Protein AF-A0A6V7LCA8-F1 (afdb_monomer)

Organism: NCBI:txid1563983

Foldseek 3Di:
DDPPPPCPDQLLVVCVVVQVVDDPVRNVVDDPSVVSNVVVVVVVCVVCVLPPADPAPLPDDDDPVNQADSVRFGFFPDWPSDNQKTKTKGFGLVLLLQLLVALEKEKEWDDPPHDDDFKIKIFIWGWDWDQDPVPRDIDIDTGGGMIMIIRDLALVSLLVVVVVSCVSSVHPRQRAEYEYAPSPSNQVSCCVNHVRYDYDYDVVNCVVPPDDD

InterPro domains:
  IPR018289 MULE transposase domain [PF10551] (138-206)

Nearest PDB structures (foldseek):
  1fx3-assembly1_D  TM=4.203E-01  e=8.267E-01  Haemophilus influenzae
  1ozb-assembly2_G  TM=3.238E-01  e=3.557E-01  Haemophilus influenzae
  8ffz-assembly1_H  TM=2.225E-01  e=9.326E-01  Saccharomyces cerevisiae S288C
  8ir3-assembly1_T  TM=2.199E-01  e=8.267E-01  Homo sapiens

Structure (mmCIF, N/CA/C/O backbone):
data_AF-A0A6V7LCA8-F1
#
_entry.id   AF-A0A6V7LCA8-F1
#
loop_
_atom_site.group_PDB
_atom_site.id
_atom_site.type_symbol
_atom_site.label_atom_id
_atom_site.label_alt_id
_atom_site.label_comp_id
_atom_site.label_asym_id
_atom_site.label_entity_id
_atom_site.label_seq_id
_atom_site.pdbx_PDB_ins_code
_atom_site.Cartn_x
_atom_site.Cartn_y
_atom_site.Cartn_z
_atom_site.occupancy
_atom_site.B_iso_or_equiv
_atom_site.auth_seq_id
_atom_site.auth_comp_id
_atom_site.auth_asym_id
_atom_site.auth_atom_id
_atom_site.pdbx_PDB_model_num
ATOM 1 N N . MET A 1 1 ? -32.024 6.392 -4.498 1.00 31.11 1 MET A N 1
ATOM 2 C CA . MET A 1 1 ? -32.481 6.459 -3.089 1.00 31.11 1 MET A CA 1
ATOM 3 C C . MET A 1 1 ? -31.258 6.335 -2.177 1.00 31.11 1 MET A C 1
ATOM 5 O O . MET A 1 1 ? -30.592 5.311 -2.203 1.00 31.11 1 MET A O 1
ATOM 9 N N . ARG A 1 2 ? -30.861 7.417 -1.489 1.00 33.53 2 ARG A N 1
ATOM 10 C CA . ARG A 1 2 ? -29.567 7.559 -0.788 1.00 33.53 2 ARG A CA 1
ATOM 11 C C . ARG A 1 2 ? -29.573 6.838 0.571 1.00 33.53 2 ARG A C 1
ATOM 13 O O . ARG A 1 2 ? -30.047 7.409 1.549 1.00 33.53 2 ARG A O 1
ATOM 20 N N . LYS A 1 3 ? -28.985 5.644 0.680 1.00 33.25 3 LYS A N 1
ATOM 21 C CA . LYS A 1 3 ? -28.582 5.097 1.988 1.00 33.25 3 LYS A CA 1
ATOM 22 C C . LYS A 1 3 ? -27.223 5.694 2.358 1.00 33.25 3 LYS A C 1
ATOM 24 O O . LYS A 1 3 ? -26.176 5.174 2.000 1.00 33.25 3 LYS A O 1
ATOM 29 N N . ARG A 1 4 ? -27.250 6.848 3.038 1.00 35.19 4 ARG A N 1
ATOM 30 C CA . ARG A 1 4 ? -26.087 7.374 3.771 1.00 35.19 4 ARG A CA 1
ATOM 31 C C . ARG A 1 4 ? -25.545 6.244 4.657 1.00 35.19 4 ARG A C 1
ATOM 33 O O . ARG A 1 4 ? -26.317 5.692 5.438 1.00 35.19 4 ARG A O 1
ATOM 40 N N . CYS A 1 5 ? -24.237 5.977 4.615 1.00 36.47 5 CYS A N 1
ATOM 41 C CA . CYS A 1 5 ? -23.538 5.454 5.791 1.00 36.47 5 CYS A CA 1
ATOM 42 C C . CYS A 1 5 ? -23.987 6.343 6.958 1.00 36.47 5 CYS A C 1
ATOM 44 O O . CYS A 1 5 ? -23.863 7.567 6.839 1.00 36.47 5 CYS A O 1
ATOM 46 N N . LYS A 1 6 ? -24.682 5.785 7.963 1.00 43.78 6 LYS A N 1
ATOM 47 C CA . LYS A 1 6 ? -25.339 6.568 9.024 1.00 43.78 6 LYS A CA 1
ATOM 48 C C . LYS A 1 6 ? -24.322 7.587 9.540 1.00 43.78 6 LYS A C 1
ATOM 50 O O . LYS A 1 6 ? -23.352 7.202 10.182 1.00 43.78 6 LYS A O 1
ATOM 55 N N . LYS A 1 7 ? -24.502 8.873 9.206 1.00 45.38 7 LYS A N 1
ATOM 56 C CA . LYS A 1 7 ? -23.633 9.958 9.673 1.00 45.38 7 LYS A CA 1
ATOM 57 C C . LYS A 1 7 ? -23.864 10.087 11.174 1.00 45.38 7 LYS A C 1
ATOM 59 O O . LYS A 1 7 ? -24.681 10.889 11.607 1.00 45.38 7 LYS A O 1
ATOM 64 N N . THR A 1 8 ? -23.198 9.268 11.973 1.00 58.72 8 THR A N 1
ATOM 65 C CA . THR A 1 8 ? -23.065 9.541 13.397 1.00 58.72 8 THR A CA 1
ATOM 66 C C . THR A 1 8 ? -22.096 10.705 13.516 1.00 58.72 8 THR A C 1
ATOM 68 O O . THR A 1 8 ? -20.948 10.585 13.088 1.00 58.72 8 THR A O 1
ATOM 71 N N . GLU A 1 9 ? -22.556 11.837 14.048 1.00 68.81 9 GLU A N 1
ATOM 72 C CA . GLU A 1 9 ? -21.707 13.010 14.292 1.00 68.81 9 GLU A CA 1
ATOM 73 C C . GLU A 1 9 ? -20.454 12.606 15.084 1.00 68.81 9 GLU A C 1
ATOM 75 O O . GLU A 1 9 ? -20.489 11.646 15.853 1.00 68.81 9 GLU A O 1
ATOM 80 N N . ALA A 1 10 ? -19.315 13.276 14.916 1.00 71.06 10 ALA A N 1
ATOM 81 C CA . ALA A 1 10 ? -18.136 12.941 15.716 1.00 71.06 10 ALA A CA 1
ATOM 82 C C . ALA A 1 10 ? -18.450 13.109 17.217 1.00 71.06 10 ALA A C 1
ATOM 84 O O . ALA A 1 10 ? -19.148 14.047 17.597 1.00 71.06 10 ALA A O 1
ATOM 85 N N . SER A 1 11 ? -17.929 12.234 18.090 1.00 75.06 11 SER A N 1
ATOM 86 C CA . SER A 1 11 ? -18.189 12.329 19.540 1.00 75.06 11 SER A CA 1
ATOM 87 C C . SER A 1 11 ? -17.801 13.698 20.113 1.00 75.06 11 SER A C 1
ATOM 89 O O . SER A 1 11 ? -18.420 14.159 21.061 1.00 75.06 11 SER A O 1
ATOM 91 N N . ALA A 1 12 ? -16.807 14.367 19.516 1.00 71.06 12 ALA A N 1
ATOM 92 C CA . ALA A 1 12 ? -16.433 15.736 19.864 1.00 71.06 12 ALA A CA 1
ATOM 93 C C . ALA A 1 12 ? -17.558 16.747 19.591 1.00 71.06 12 ALA A C 1
ATOM 95 O O . ALA A 1 12 ? -17.890 17.512 20.487 1.00 71.06 12 ALA A O 1
ATOM 96 N N . VAL A 1 13 ? -18.190 16.673 18.417 1.00 74.56 13 VAL A N 1
ATOM 97 C CA . VAL A 1 13 ? -19.300 17.552 18.015 1.00 74.56 13 VAL A CA 1
ATOM 98 C C . VAL A 1 13 ? -20.515 17.351 18.924 1.00 74.56 13 VAL A C 1
ATOM 100 O O . VAL A 1 13 ? -21.163 18.317 19.307 1.00 74.56 13 VAL A O 1
ATOM 103 N N . ILE A 1 14 ? -20.802 16.108 19.327 1.00 75.31 14 ILE A N 1
ATOM 104 C CA . ILE A 1 14 ? -21.907 15.819 20.256 1.00 75.31 14 ILE A CA 1
ATOM 105 C C . ILE A 1 14 ? -21.643 16.431 21.635 1.00 75.31 14 ILE A C 1
ATOM 107 O O . ILE A 1 14 ? -22.525 17.071 22.201 1.00 75.31 14 ILE A O 1
ATOM 111 N N . VAL A 1 15 ? -20.430 16.264 22.172 1.00 76.94 15 VAL A N 1
ATOM 112 C CA . VAL A 1 15 ? -20.071 16.836 23.480 1.00 76.94 15 VAL A CA 1
ATOM 113 C C . VAL A 1 15 ? -20.097 18.364 23.438 1.00 76.94 15 VAL A C 1
ATOM 115 O O . VAL A 1 15 ? -20.574 18.991 24.378 1.00 76.94 15 VAL A O 1
ATOM 118 N N . GLU A 1 16 ? -19.635 18.964 22.344 1.00 76.75 16 GLU A N 1
ATOM 119 C CA . GLU A 1 16 ? -19.610 20.415 22.161 1.00 76.75 16 GLU A CA 1
ATOM 120 C C . GLU A 1 16 ? -21.009 21.024 22.006 1.00 76.75 16 GLU A C 1
ATOM 122 O O . GLU A 1 16 ? -21.251 22.107 22.521 1.00 76.75 16 GLU A O 1
ATOM 127 N N . LYS A 1 17 ? -21.957 20.314 21.383 1.00 76.62 17 LYS A N 1
ATOM 128 C CA . LYS A 1 17 ? -23.355 20.765 21.274 1.00 76.62 17 LYS A CA 1
ATOM 129 C C . LYS A 1 17 ? -24.140 20.669 22.580 1.00 76.62 17 LYS A C 1
ATOM 131 O O . LYS A 1 17 ? -25.014 21.492 22.820 1.00 76.62 17 LYS A O 1
ATOM 136 N N . ILE A 1 18 ? -23.874 19.652 23.399 1.00 71.88 18 ILE A N 1
ATOM 137 C CA . ILE A 1 18 ? -24.650 19.400 24.625 1.00 71.88 18 ILE A CA 1
ATOM 138 C C . ILE A 1 18 ? -24.165 20.285 25.778 1.00 71.88 18 ILE A C 1
ATOM 140 O O . ILE A 1 18 ? -24.963 20.724 26.602 1.00 71.88 18 ILE A O 1
ATOM 144 N N . ARG A 1 19 ? -22.862 20.578 25.834 1.00 69.00 19 ARG A N 1
ATOM 145 C CA . ARG A 1 19 ? -22.248 21.295 26.959 1.00 69.00 19 ARG A CA 1
ATOM 146 C C . ARG A 1 19 ? -22.812 22.708 27.208 1.00 69.00 19 ARG A C 1
ATOM 148 O O . ARG A 1 19 ? -23.014 23.022 28.376 1.00 69.00 19 ARG A O 1
ATOM 155 N N . PRO A 1 20 ? -23.111 23.538 26.191 1.00 71.06 20 PRO A N 1
ATOM 156 C CA . PRO A 1 20 ? -23.701 24.863 26.397 1.00 71.06 20 PRO A CA 1
ATOM 157 C C . PRO A 1 20 ? -25.142 24.826 26.925 1.00 71.06 20 PRO A C 1
ATOM 159 O O . PRO A 1 20 ? -25.600 25.811 27.489 1.00 71.06 20 PRO A O 1
ATOM 162 N N . GLY A 1 21 ? -25.862 23.713 26.736 1.00 66.88 21 GLY A N 1
ATOM 163 C CA . GLY A 1 21 ? -27.245 23.541 27.194 1.00 66.88 21 GLY A CA 1
ATOM 164 C C . GLY A 1 21 ? -27.380 22.899 28.578 1.00 66.88 21 GLY A C 1
ATOM 165 O O . GLY A 1 21 ? -28.498 22.722 29.058 1.00 66.88 21 GLY A O 1
ATOM 166 N N . ALA A 1 22 ? -26.270 22.516 29.216 1.00 71.25 22 ALA A N 1
ATOM 167 C CA . ALA A 1 22 ? -26.286 21.912 30.543 1.00 71.25 22 ALA A CA 1
ATOM 168 C C . ALA A 1 22 ? -26.400 22.996 31.625 1.00 71.25 22 ALA A C 1
ATOM 170 O O . ALA A 1 22 ? -25.632 23.957 31.638 1.00 71.25 22 ALA A O 1
ATOM 171 N N . SER A 1 23 ? -27.342 22.826 32.555 1.00 75.81 23 SER A N 1
ATOM 172 C CA . SER A 1 23 ? -27.448 23.697 33.731 1.00 75.81 23 SER A CA 1
ATOM 173 C C . SER A 1 23 ? -26.199 23.593 34.616 1.00 75.81 23 SER A C 1
ATOM 175 O O . SER A 1 23 ? -25.470 22.600 34.577 1.00 75.81 23 SER A O 1
ATOM 177 N N . THR A 1 24 ? -25.955 24.607 35.446 1.00 68.69 24 THR A N 1
ATOM 178 C CA . THR A 1 24 ? -24.757 24.695 36.293 1.00 68.69 24 THR A CA 1
ATOM 179 C C . THR A 1 24 ? -24.623 23.514 37.258 1.00 68.69 24 THR A C 1
ATOM 181 O O . THR A 1 24 ? -23.513 23.044 37.484 1.00 68.69 24 THR A O 1
ATOM 184 N N . SER A 1 25 ? -25.737 22.989 37.781 1.00 72.19 25 SER A N 1
ATOM 185 C CA . SER A 1 25 ? -25.749 21.795 38.639 1.00 72.19 25 SER A CA 1
ATOM 186 C C . SER A 1 25 ? -25.371 20.529 37.867 1.00 72.19 25 SER A C 1
ATOM 188 O O . SER A 1 25 ? -24.556 19.739 38.332 1.00 72.19 25 SER A O 1
ATOM 190 N N . VAL A 1 26 ? -25.883 20.376 36.644 1.00 68.81 26 VAL A N 1
ATOM 191 C CA . VAL A 1 26 ? -25.573 19.237 35.767 1.00 68.81 26 VAL A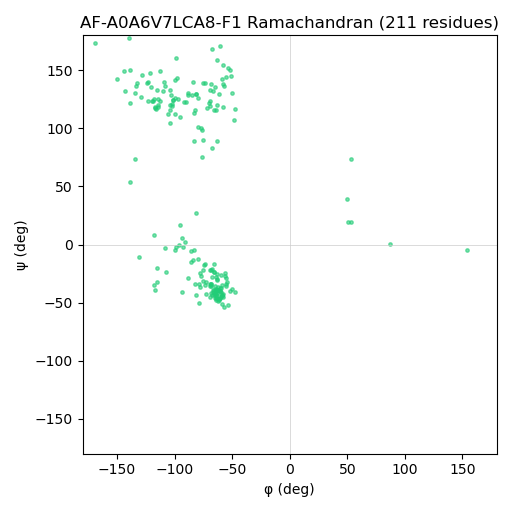 CA 1
ATOM 192 C C . VAL A 1 26 ? -24.124 19.294 35.276 1.00 68.81 26 VAL A C 1
ATOM 194 O O . VAL A 1 26 ? -23.466 18.265 35.165 1.00 68.81 26 VAL A O 1
ATOM 197 N N . ALA A 1 27 ? -23.587 20.488 35.015 1.00 68.00 27 ALA A N 1
ATOM 198 C CA . ALA A 1 27 ? -22.213 20.665 34.551 1.00 68.00 27 ALA A CA 1
ATOM 199 C C . ALA A 1 27 ? -21.159 20.193 35.569 1.00 68.00 27 ALA A C 1
ATOM 201 O O . ALA A 1 27 ? -20.087 19.752 35.155 1.00 68.00 27 ALA A O 1
ATOM 202 N N . VAL A 1 28 ? -21.468 20.264 36.870 1.00 72.56 28 VAL A N 1
ATOM 203 C CA . VAL A 1 28 ? -20.591 19.803 37.961 1.00 72.56 28 VAL A CA 1
ATOM 204 C C . VAL A 1 28 ? -20.580 18.275 38.073 1.00 72.56 28 VAL A C 1
ATOM 206 O O . VAL A 1 28 ? -19.549 17.695 38.402 1.00 72.56 28 VAL A O 1
ATOM 209 N N . GLU A 1 29 ? -21.691 17.613 37.745 1.00 77.62 29 GLU A N 1
ATOM 210 C CA . GLU A 1 29 ? -21.802 16.147 37.774 1.00 77.62 29 GLU A CA 1
ATOM 211 C C . GLU A 1 29 ? -21.322 15.469 36.479 1.00 77.62 29 GLU A C 1
ATOM 213 O O . GLU A 1 29 ? -21.095 14.255 36.447 1.00 77.62 29 GLU A O 1
ATOM 218 N N . LEU A 1 30 ? -21.153 16.230 35.391 1.00 74.38 30 LEU A N 1
ATOM 219 C CA . LEU A 1 30 ? -20.727 15.673 34.113 1.00 74.38 30 LEU A CA 1
ATOM 220 C C . LEU A 1 30 ? -19.280 15.146 34.180 1.00 74.38 30 LEU A C 1
ATOM 222 O O . LEU A 1 30 ? -18.361 15.865 34.578 1.00 74.38 30 LEU A O 1
ATOM 226 N N . PRO A 1 31 ? -19.026 13.919 33.685 1.00 78.06 31 PRO A N 1
ATOM 227 C CA . PRO A 1 31 ? -17.670 13.426 33.507 1.00 78.06 31 PRO A CA 1
ATOM 228 C C . PRO A 1 31 ? -16.856 14.346 32.592 1.00 78.06 31 PRO A C 1
ATOM 230 O O . PRO A 1 31 ? -17.387 14.979 31.678 1.00 78.06 31 PRO A O 1
ATOM 233 N N . GLY A 1 32 ? -15.531 14.340 32.755 1.00 80.94 32 GLY A N 1
ATOM 234 C CA . GLY A 1 32 ? -14.638 15.070 31.856 1.00 80.94 32 GLY A CA 1
ATOM 235 C C . GLY A 1 32 ? -14.860 14.721 30.374 1.00 80.94 32 GLY A C 1
ATOM 236 O O . GLY A 1 32 ? -15.248 13.604 30.022 1.00 80.94 32 GLY A O 1
ATOM 237 N N . VAL A 1 33 ? -14.558 15.669 29.479 1.00 78.62 33 VAL A N 1
ATOM 238 C CA . VAL A 1 33 ? -14.779 15.568 28.018 1.00 78.62 33 VAL A CA 1
ATOM 239 C C . VAL A 1 33 ? -14.220 14.275 27.414 1.00 78.62 33 VAL A C 1
ATOM 241 O O . VAL A 1 33 ? -14.841 13.673 26.538 1.00 78.62 33 VAL A O 1
ATOM 244 N N . TYR A 1 34 ? -13.057 13.824 27.886 1.00 79.06 34 TYR A N 1
ATOM 245 C CA . TYR A 1 34 ? -12.465 12.552 27.470 1.00 79.06 34 TYR A CA 1
ATOM 246 C C . TYR A 1 34 ? -13.375 11.356 27.800 1.00 79.06 34 TYR A C 1
ATOM 248 O O . TYR A 1 34 ? -13.630 10.510 26.940 1.00 79.06 34 TYR A O 1
ATOM 256 N N . THR A 1 35 ? -13.914 11.313 29.020 1.00 82.12 35 THR A N 1
ATOM 257 C CA . THR A 1 35 ? -14.824 10.264 29.494 1.00 82.12 35 THR A CA 1
ATOM 258 C C . THR A 1 35 ? -16.149 10.300 28.743 1.00 82.12 35 THR A C 1
ATOM 260 O O . THR A 1 35 ? -16.622 9.252 28.312 1.00 82.12 35 THR A O 1
ATOM 263 N N . LEU A 1 36 ? -16.703 11.488 28.480 1.00 81.81 36 LEU A N 1
ATOM 264 C CA . LEU A 1 36 ? -17.908 11.642 27.657 1.00 81.81 36 LEU A CA 1
ATOM 265 C C . LEU A 1 36 ? -17.704 11.108 26.234 1.00 81.81 36 LEU A C 1
ATOM 267 O O . LEU A 1 36 ? -18.520 10.327 25.746 1.00 81.81 36 LEU A O 1
ATOM 271 N N . LYS A 1 37 ? -16.581 11.447 25.584 1.00 77.62 37 LYS A N 1
ATOM 272 C CA . LYS A 1 37 ? -16.231 10.896 24.264 1.00 77.62 37 LYS A CA 1
ATOM 273 C C . LYS A 1 37 ? -16.146 9.367 24.297 1.00 77.62 37 LYS A C 1
ATOM 275 O O . LYS A 1 37 ? -16.666 8.718 23.388 1.00 77.62 37 LYS A O 1
ATOM 280 N N . LYS A 1 38 ? -15.538 8.798 25.346 1.00 77.50 38 LYS A N 1
ATOM 281 C CA . LYS A 1 38 ? -15.436 7.344 25.551 1.00 77.50 38 LYS A CA 1
ATOM 282 C C . LYS A 1 38 ? -16.793 6.683 25.781 1.00 77.50 38 LYS A C 1
ATOM 284 O O . LYS A 1 38 ? -17.036 5.623 25.214 1.00 77.50 38 LYS A O 1
ATOM 289 N N . ASN A 1 39 ? -17.674 7.301 26.564 1.00 79.56 39 ASN A N 1
ATOM 290 C CA . ASN A 1 39 ? -19.019 6.790 26.828 1.00 79.56 39 ASN A CA 1
ATOM 291 C C . ASN A 1 39 ? -19.871 6.804 25.554 1.00 79.56 39 ASN A C 1
ATOM 293 O O . ASN A 1 39 ? -20.488 5.795 25.232 1.00 79.56 39 ASN A O 1
ATOM 297 N N . ILE A 1 40 ? -19.818 7.887 24.768 1.00 79.62 40 ILE A N 1
ATOM 298 C CA . ILE A 1 40 ? -20.474 7.961 23.453 1.00 79.62 40 ILE A CA 1
ATOM 299 C C . ILE A 1 40 ? -19.942 6.866 22.524 1.00 79.62 40 ILE A C 1
ATOM 301 O 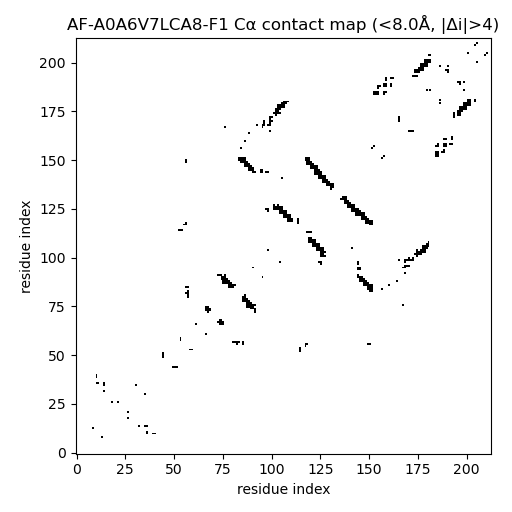O . ILE A 1 40 ? -20.713 6.215 21.824 1.00 79.62 40 ILE A O 1
ATOM 305 N N . GLN A 1 41 ? -18.626 6.648 22.508 1.00 73.50 41 GLN A N 1
ATOM 306 C CA . GLN A 1 41 ? -18.024 5.600 21.690 1.00 73.50 41 GLN A CA 1
ATOM 307 C C . GLN A 1 41 ? -18.455 4.201 22.149 1.00 73.50 41 GLN A C 1
ATOM 309 O O . GLN A 1 41 ? -18.797 3.378 21.308 1.00 73.50 41 GLN A O 1
ATOM 314 N N . ARG A 1 42 ? -18.501 3.940 23.460 1.00 75.25 42 ARG A N 1
ATOM 315 C CA . ARG A 1 42 ? -18.981 2.671 24.028 1.00 75.25 42 ARG A CA 1
ATOM 316 C C . ARG A 1 42 ? -20.443 2.412 23.669 1.00 75.25 42 ARG A C 1
ATOM 318 O O . ARG A 1 42 ? -20.747 1.357 23.133 1.00 75.25 42 ARG A O 1
ATOM 325 N N . TYR A 1 43 ? -21.304 3.409 23.848 1.00 76.69 43 TYR A N 1
ATOM 326 C CA . TYR A 1 43 ? -22.720 3.327 23.494 1.00 76.69 43 TYR A CA 1
ATOM 327 C C . TYR A 1 43 ? -22.933 3.072 21.992 1.00 76.69 43 TYR A C 1
ATOM 329 O O . TYR A 1 43 ? -23.789 2.289 21.591 1.00 76.69 43 TYR A O 1
ATOM 337 N N . ARG A 1 44 ? -22.104 3.673 21.126 1.00 73.75 44 ARG A N 1
ATOM 338 C CA . ARG A 1 44 ? -22.115 3.360 19.685 1.00 73.75 44 ARG A CA 1
ATOM 339 C C . ARG A 1 44 ? -21.722 1.921 19.390 1.00 73.75 44 ARG A C 1
ATOM 341 O O . ARG A 1 44 ? -22.300 1.338 18.484 1.00 73.75 44 ARG A O 1
ATOM 348 N N . LEU A 1 45 ? -20.746 1.373 20.109 1.00 67.94 45 LEU A N 1
ATOM 349 C CA . LEU A 1 45 ? -20.324 -0.019 19.946 1.00 67.94 45 LEU A CA 1
ATOM 350 C C . LEU A 1 45 ? -21.410 -0.999 20.416 1.00 67.94 45 LEU A C 1
ATOM 352 O O . LEU A 1 45 ? -21.572 -2.043 19.796 1.00 67.94 45 LEU A O 1
ATOM 356 N N . GLU A 1 46 ? -22.183 -0.648 21.448 1.00 73.50 46 GLU A N 1
ATOM 357 C CA . GLU A 1 46 ? -23.352 -1.421 21.899 1.00 73.50 46 GLU A CA 1
ATOM 358 C C . GLU A 1 46 ? -24.488 -1.401 20.862 1.00 73.50 46 GLU A C 1
ATOM 360 O O . GLU A 1 46 ? -25.059 -2.441 20.544 1.00 73.50 46 GLU A O 1
ATOM 365 N N . LEU A 1 47 ? -24.782 -0.233 20.278 1.00 69.25 47 LEU A N 1
ATOM 366 C CA . LEU A 1 47 ? -25.815 -0.078 19.244 1.00 69.25 47 LEU A CA 1
ATOM 367 C C . LEU A 1 47 ? -25.402 -0.601 17.863 1.00 69.25 47 LEU A C 1
ATOM 369 O O . LEU A 1 47 ? -26.257 -0.844 17.008 1.00 69.25 47 LEU A O 1
ATOM 373 N N . MET A 1 48 ? -24.099 -0.706 17.608 1.00 64.56 48 MET A N 1
ATOM 374 C CA . MET A 1 48 ? -23.541 -1.151 16.336 1.00 64.56 48 MET A CA 1
ATOM 375 C C . MET A 1 48 ? -22.428 -2.177 16.584 1.00 64.56 48 MET A C 1
ATOM 377 O O . MET A 1 48 ? -21.252 -1.859 16.381 1.00 64.56 48 MET A O 1
ATOM 381 N N . PRO A 1 49 ? -22.772 -3.420 16.978 1.00 60.28 49 PRO A N 1
ATOM 382 C CA . PRO A 1 49 ? -21.794 -4.481 17.220 1.00 60.28 49 PRO A CA 1
ATOM 383 C C . PRO A 1 49 ? -20.894 -4.760 16.008 1.00 60.28 49 PRO A C 1
ATOM 385 O O . PRO A 1 49 ? -19.761 -5.193 16.166 1.00 60.28 49 PRO A O 1
ATOM 388 N N . GLN A 1 50 ? -21.350 -4.454 14.791 1.00 54.62 50 GLN A N 1
ATOM 389 C CA . GLN A 1 50 ? -20.559 -4.540 13.559 1.00 54.62 50 GLN A CA 1
ATOM 390 C C . GLN A 1 50 ? -19.382 -3.548 13.490 1.00 54.62 50 GLN A C 1
ATOM 392 O O . GLN A 1 50 ? -18.483 -3.724 12.676 1.00 54.62 50 GLN A O 1
ATOM 397 N N . LEU A 1 51 ? -19.376 -2.504 14.328 1.00 56.44 51 LEU A N 1
ATOM 398 C CA . LEU A 1 51 ? -18.234 -1.600 14.500 1.00 56.44 51 LEU A CA 1
ATOM 399 C C . LEU A 1 51 ? -17.222 -2.133 15.522 1.00 56.44 51 LEU A C 1
ATOM 401 O O . LEU A 1 51 ? -16.165 -1.516 15.698 1.00 56.44 51 LEU A O 1
ATOM 405 N N . LEU A 1 52 ? -17.526 -3.247 16.210 1.00 60.09 52 LEU A N 1
ATOM 406 C CA . LEU A 1 52 ? -16.554 -3.904 17.070 1.00 60.09 52 LEU A CA 1
ATOM 407 C C . LEU A 1 52 ? -15.348 -4.258 16.226 1.00 60.09 52 LEU A C 1
ATOM 409 O O . LEU A 1 52 ? -15.396 -5.014 15.258 1.00 60.09 52 LEU A O 1
ATOM 413 N N . THR A 1 53 ? -14.243 -3.663 16.628 1.00 61.06 53 THR A N 1
ATOM 414 C CA . THR A 1 53 ? -12.972 -3.887 15.994 1.00 61.06 53 THR A CA 1
ATOM 415 C C . THR A 1 53 ? -12.596 -5.357 16.173 1.00 61.06 53 THR A C 1
ATOM 417 O O . THR A 1 53 ? -12.494 -5.808 17.318 1.00 61.06 53 THR A O 1
ATOM 420 N N . PRO A 1 54 ? -12.411 -6.130 15.088 1.00 65.12 54 PRO A N 1
ATOM 421 C CA . PRO A 1 54 ? -12.094 -7.541 15.212 1.00 65.12 54 PRO A CA 1
ATOM 422 C C . PRO A 1 54 ? -10.821 -7.725 16.033 1.00 65.12 54 PRO A C 1
ATOM 424 O O . PRO A 1 54 ? -9.836 -7.015 15.833 1.00 65.12 54 PRO A O 1
ATOM 427 N N . ALA A 1 55 ? -10.822 -8.712 16.931 1.00 66.19 55 ALA A N 1
ATOM 428 C CA . ALA A 1 55 ? -9.641 -9.037 17.730 1.00 66.19 55 ALA A CA 1
ATOM 429 C C . ALA A 1 55 ? -8.432 -9.428 16.856 1.00 66.19 55 ALA A C 1
ATOM 431 O O . ALA A 1 55 ? -7.289 -9.273 17.277 1.00 66.19 55 ALA A O 1
ATOM 432 N N . THR A 1 56 ? -8.683 -9.941 15.645 1.00 73.44 56 THR A N 1
ATOM 433 C CA . THR A 1 56 ? -7.665 -10.316 14.659 1.00 73.44 56 THR A CA 1
ATOM 434 C C . THR A 1 56 ? -8.137 -10.016 13.236 1.00 73.44 56 THR A C 1
ATOM 436 O O . THR A 1 56 ? -9.316 -10.164 12.915 1.00 73.44 56 THR A O 1
ATOM 439 N N . MET A 1 57 ? -7.192 -9.702 12.345 1.00 78.50 57 MET A N 1
ATOM 440 C CA . MET A 1 57 ? -7.435 -9.528 10.902 1.00 78.50 57 MET A CA 1
ATOM 441 C C . MET A 1 57 ? -8.114 -10.739 10.241 1.00 78.50 57 MET A C 1
ATOM 443 O O . MET A 1 57 ? -8.904 -10.592 9.314 1.00 78.50 57 MET A O 1
ATOM 447 N N . SER A 1 58 ? -7.850 -11.953 10.725 1.00 78.88 58 SER A N 1
ATOM 448 C CA . SER A 1 58 ? -8.472 -13.182 10.212 1.00 78.88 58 SER A CA 1
ATOM 449 C C . SER A 1 58 ? -9.980 -13.269 10.461 1.00 78.88 58 SER A C 1
ATOM 451 O O . SER A 1 58 ? -10.670 -13.982 9.744 1.00 78.88 58 SER A O 1
ATOM 453 N N . LYS A 1 59 ? -10.497 -12.553 11.466 1.00 78.81 59 LYS A N 1
ATOM 454 C CA . LYS A 1 59 ? -11.928 -12.505 11.801 1.00 78.81 59 LYS A CA 1
ATOM 455 C C . LYS A 1 59 ? -12.635 -11.296 11.194 1.00 78.81 59 LYS A C 1
ATOM 457 O O . LYS A 1 59 ? -13.828 -11.126 11.416 1.00 78.81 59 LYS A O 1
ATOM 462 N N . LEU A 1 60 ? -11.909 -10.450 10.463 1.00 80.56 60 LEU A N 1
ATOM 463 C CA . LEU A 1 60 ? -12.478 -9.281 9.810 1.00 80.56 60 LEU A CA 1
ATOM 464 C C . LEU A 1 60 ? -13.492 -9.736 8.753 1.00 80.56 60 LEU A C 1
ATOM 466 O O . LEU A 1 60 ? -13.141 -10.410 7.790 1.00 80.56 60 LEU A O 1
ATOM 470 N N . GLN A 1 61 ? -14.752 -9.387 8.960 1.00 81.88 61 GLN A N 1
ATOM 471 C CA . GLN A 1 61 ? -15.798 -9.521 7.955 1.00 81.88 61 GLN A CA 1
ATOM 472 C C . GLN A 1 61 ? -16.015 -8.129 7.381 1.00 81.88 61 GLN A C 1
ATOM 474 O O . GLN A 1 61 ? -16.221 -7.191 8.151 1.00 81.88 61 GLN A O 1
ATOM 479 N N . ILE A 1 62 ? -15.890 -7.984 6.063 1.00 82.31 62 ILE A N 1
ATOM 480 C CA . ILE A 1 62 ? -16.040 -6.699 5.378 1.00 82.31 62 ILE A CA 1
ATOM 481 C C . ILE A 1 62 ? -17.416 -6.709 4.708 1.00 82.31 62 ILE A C 1
ATOM 483 O O . ILE A 1 62 ? -17.575 -7.402 3.703 1.00 82.31 62 ILE A O 1
ATOM 487 N N . PRO A 1 63 ? -18.413 -5.989 5.255 1.00 83.88 63 PRO A N 1
ATOM 488 C CA . PRO A 1 63 ? -19.736 -5.906 4.646 1.00 83.88 63 PRO A CA 1
ATOM 489 C C . PRO A 1 63 ? -19.656 -5.409 3.201 1.00 83.88 63 PRO A C 1
ATOM 491 O O . PRO A 1 63 ? -18.834 -4.546 2.892 1.00 83.88 63 PRO A O 1
ATOM 494 N N . GLU A 1 64 ? -20.510 -5.925 2.322 1.00 82.69 64 GLU A N 1
ATOM 495 C CA . GLU A 1 64 ? -20.520 -5.565 0.897 1.00 82.69 64 GLU A CA 1
ATOM 496 C C . GLU A 1 64 ? -20.666 -4.047 0.694 1.00 82.69 64 GLU A C 1
ATOM 498 O O . GLU A 1 64 ? -20.023 -3.455 -0.170 1.00 82.69 64 GLU A O 1
ATOM 503 N N . GLU A 1 65 ? -21.412 -3.374 1.573 1.00 81.00 65 GLU A N 1
ATOM 504 C CA . GLU A 1 65 ? -21.669 -1.938 1.485 1.00 81.00 65 GLU A CA 1
ATOM 505 C C . GLU A 1 65 ? -20.419 -1.075 1.682 1.00 81.00 65 GLU A C 1
ATOM 507 O O . GLU A 1 65 ? -20.400 0.071 1.237 1.00 81.00 65 GLU A O 1
ATOM 512 N N . VAL A 1 66 ? -19.388 -1.593 2.359 1.00 80.06 66 VAL A N 1
ATOM 513 C CA . VAL A 1 66 ? -18.113 -0.881 2.562 1.00 80.06 66 VAL A CA 1
ATOM 514 C C . VAL A 1 66 ? -17.026 -1.331 1.585 1.00 80.06 66 VAL A C 1
ATOM 516 O O . VAL A 1 66 ? -15.944 -0.749 1.569 1.00 80.06 66 VAL A O 1
ATOM 519 N N . GLN A 1 67 ? -17.306 -2.343 0.759 1.00 86.81 67 GLN A N 1
ATOM 520 C CA . GLN A 1 67 ? -16.431 -2.746 -0.344 1.00 86.81 67 GLN A CA 1
ATOM 521 C C . GLN A 1 67 ? -16.590 -1.837 -1.568 1.00 86.81 67 GLN A C 1
ATOM 523 O O . GLN A 1 67 ? -15.761 -1.898 -2.477 1.00 86.81 67 GLN A O 1
ATOM 528 N N . LEU A 1 68 ? -17.628 -0.994 -1.587 1.00 89.56 68 LEU A N 1
ATOM 529 C CA . LEU A 1 68 ? -17.968 -0.090 -2.680 1.00 89.56 68 LEU A CA 1
ATOM 530 C C . LEU A 1 68 ? -17.792 1.384 -2.279 1.00 89.56 68 LEU A C 1
ATOM 532 O O . LEU A 1 68 ? -18.010 1.788 -1.136 1.00 89.56 6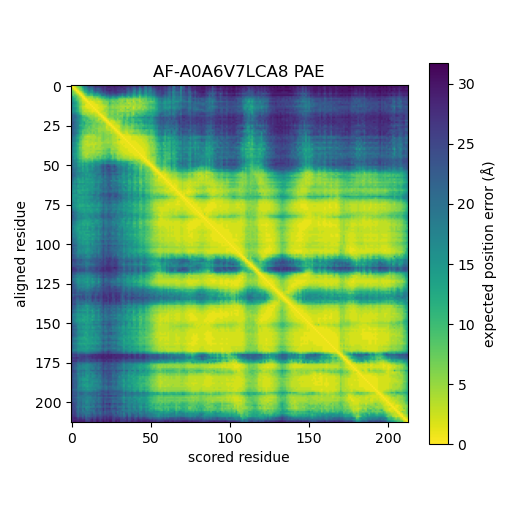8 LEU A O 1
ATOM 536 N N . MET A 1 69 ? -17.450 2.213 -3.259 1.00 85.69 69 MET A N 1
ATOM 537 C CA . MET A 1 69 ? -17.509 3.671 -3.193 1.00 85.69 69 MET A CA 1
ATOM 538 C C . MET A 1 69 ? -18.963 4.158 -3.119 1.00 85.69 69 MET A C 1
ATOM 540 O O . MET A 1 69 ? -19.910 3.444 -3.446 1.00 85.69 69 MET A O 1
ATOM 544 N N . LEU A 1 70 ? -19.156 5.446 -2.808 1.00 80.12 70 LEU A N 1
ATOM 545 C CA . LEU A 1 70 ? -20.485 6.081 -2.778 1.00 80.12 70 LEU A CA 1
ATOM 546 C C . LEU A 1 70 ? -21.269 5.962 -4.096 1.00 80.12 70 LEU A C 1
ATOM 548 O O . LEU A 1 70 ? -22.498 6.011 -4.079 1.00 80.12 70 LEU A O 1
ATOM 552 N N . LYS A 1 71 ? -20.562 5.846 -5.225 1.00 84.75 71 LYS A N 1
ATOM 553 C CA . LYS A 1 71 ? -21.143 5.684 -6.564 1.00 84.75 71 LYS A CA 1
ATOM 554 C C . LYS A 1 71 ? -21.348 4.216 -6.970 1.00 84.75 71 LYS A C 1
ATOM 556 O O . LYS A 1 71 ? -21.804 3.971 -8.077 1.00 84.75 71 LYS A O 1
ATOM 561 N N . GLY A 1 72 ? -21.037 3.256 -6.095 1.00 84.81 72 GLY A N 1
ATOM 562 C CA . GLY A 1 72 ? -21.143 1.818 -6.371 1.00 84.81 72 GLY A CA 1
ATOM 563 C C . GLY A 1 72 ? -19.906 1.198 -7.028 1.00 84.81 72 GLY A C 1
ATOM 564 O O . GLY A 1 72 ? -19.894 0.001 -7.281 1.00 84.81 72 GLY A O 1
ATOM 565 N N . GLU A 1 73 ? -18.858 1.982 -7.287 1.00 88.94 73 GLU A N 1
ATOM 566 C CA . GLU A 1 73 ? -17.592 1.478 -7.831 1.00 88.94 73 GLU A CA 1
ATOM 567 C C . GLU A 1 73 ? -16.873 0.598 -6.803 1.00 88.94 73 GLU A C 1
ATOM 569 O O . GLU A 1 73 ? -16.811 0.942 -5.622 1.00 88.94 73 GLU A O 1
ATOM 574 N N . LYS A 1 74 ? -16.295 -0.523 -7.244 1.00 92.12 74 LYS A N 1
ATOM 575 C CA . LYS A 1 74 ? -15.525 -1.413 -6.369 1.00 92.12 74 LYS A CA 1
ATOM 576 C C . LYS A 1 74 ? -14.321 -0.673 -5.782 1.00 92.12 74 LYS A C 1
ATOM 578 O O . LYS A 1 74 ? -13.553 -0.054 -6.516 1.00 92.12 74 LYS A O 1
ATOM 583 N N . PHE A 1 75 ? -14.166 -0.759 -4.464 1.00 92.94 75 PHE A N 1
ATOM 584 C CA . PHE A 1 75 ? -13.086 -0.126 -3.708 1.00 92.94 75 PHE A CA 1
ATOM 585 C C . PHE A 1 75 ? -12.182 -1.145 -3.016 1.00 92.94 75 PHE A C 1
ATOM 587 O O . PHE A 1 75 ? -10.964 -0.998 -3.005 1.00 92.94 75 PHE A O 1
ATOM 594 N N . LEU A 1 76 ? -12.748 -2.220 -2.465 1.00 94.88 76 LEU A N 1
ATOM 595 C CA . LEU A 1 76 ? -11.949 -3.367 -2.043 1.00 94.88 76 LEU A CA 1
ATOM 596 C C . LEU A 1 76 ? -11.573 -4.173 -3.289 1.00 94.88 76 LEU A C 1
ATOM 598 O O . LEU A 1 76 ? -12.394 -4.929 -3.799 1.00 94.88 76 LEU A O 1
ATOM 602 N N . GLN A 1 77 ? -10.353 -4.002 -3.792 1.00 95.25 77 GLN A N 1
ATOM 603 C CA . GLN A 1 77 ? -9.897 -4.660 -5.019 1.00 95.25 77 GLN A CA 1
ATOM 604 C C . GLN A 1 77 ? -9.519 -6.117 -4.780 1.00 95.25 77 GLN A C 1
ATOM 606 O O . GLN A 1 77 ? -9.813 -6.970 -5.618 1.00 95.25 77 GLN A O 1
ATOM 611 N N . PHE A 1 78 ? -8.925 -6.410 -3.620 1.00 95.50 78 PHE A N 1
ATOM 612 C CA . PHE A 1 78 ? -8.465 -7.754 -3.298 1.00 95.50 78 PHE A CA 1
ATOM 613 C C . PHE A 1 78 ? -8.507 -8.054 -1.803 1.00 95.50 78 PHE A C 1
ATOM 615 O O . PHE A 1 78 ? -8.150 -7.212 -0.978 1.00 95.50 78 PHE A O 1
ATOM 622 N N . ASP A 1 79 ? -8.868 -9.291 -1.480 1.00 94.38 79 ASP A N 1
ATOM 623 C CA . ASP A 1 79 ? -8.759 -9.900 -0.161 1.00 94.38 79 ASP A CA 1
ATOM 624 C C . ASP A 1 79 ? -8.277 -11.335 -0.342 1.00 94.38 79 ASP A C 1
ATOM 626 O O . ASP A 1 79 ? -8.906 -12.123 -1.041 1.00 94.38 79 ASP A O 1
ATOM 630 N N . ASN A 1 80 ? -7.142 -11.682 0.264 1.00 94.19 80 ASN A N 1
ATOM 631 C CA . ASN A 1 80 ? -6.630 -13.048 0.158 1.00 94.19 80 ASN A CA 1
ATOM 632 C C . ASN A 1 80 ? -7.276 -14.024 1.157 1.00 94.19 80 ASN A C 1
ATOM 634 O O . ASN A 1 80 ? -6.878 -15.190 1.180 1.00 94.19 80 ASN A O 1
ATOM 638 N N . GLU A 1 81 ? -8.136 -13.527 2.053 1.00 90.25 81 GLU A N 1
ATOM 639 C CA . GLU A 1 81 ? -8.874 -14.264 3.089 1.00 90.25 81 GLU A CA 1
ATOM 640 C C . GLU A 1 81 ? -8.012 -15.194 3.969 1.00 90.25 81 GLU A C 1
ATOM 642 O O . GLU A 1 81 ? -8.488 -16.108 4.648 1.00 90.25 81 GLU A O 1
ATOM 647 N N . SER A 1 82 ? -6.697 -14.962 4.006 1.00 89.50 82 SER A N 1
ATOM 648 C CA . SER A 1 82 ? -5.757 -15.843 4.693 1.00 89.50 82 SER A CA 1
ATOM 649 C C . SER A 1 82 ? -5.943 -15.766 6.205 1.00 89.50 82 SER A C 1
ATOM 651 O O . SER A 1 82 ? -5.927 -14.697 6.810 1.00 89.50 82 SER A O 1
ATOM 653 N N . ARG A 1 83 ? -6.001 -16.921 6.876 1.00 85.62 83 ARG A N 1
ATOM 654 C CA . ARG A 1 83 ? -6.094 -16.965 8.347 1.00 85.62 83 ARG A CA 1
ATOM 655 C C . ARG A 1 83 ? -4.822 -16.501 9.064 1.00 85.62 83 ARG A C 1
ATOM 657 O O . ARG A 1 83 ? -4.895 -16.153 10.240 1.00 85.62 83 ARG A O 1
ATOM 664 N N . ARG A 1 84 ? -3.660 -16.545 8.399 1.00 84.25 84 ARG A N 1
ATOM 665 C CA . ARG A 1 84 ? -2.336 -16.302 9.018 1.00 84.25 84 ARG A CA 1
ATOM 666 C C . ARG A 1 84 ? -1.626 -15.057 8.491 1.00 84.25 84 ARG A C 1
ATOM 668 O O . ARG A 1 84 ? -0.868 -14.427 9.220 1.00 84.25 84 ARG A O 1
ATOM 675 N N . SER A 1 85 ? -1.836 -14.732 7.225 1.00 88.94 85 SER A N 1
ATOM 676 C CA . SER A 1 85 ? -1.159 -13.646 6.513 1.00 88.94 85 SER A CA 1
ATOM 677 C C . SER A 1 85 ? -2.166 -12.908 5.645 1.00 88.94 85 SER A C 1
ATOM 679 O O . SER A 1 85 ? -2.001 -12.815 4.424 1.00 88.94 85 SER A O 1
ATOM 681 N N . ARG A 1 86 ? -3.264 -12.465 6.273 1.00 91.94 86 ARG A N 1
ATOM 682 C CA . ARG A 1 86 ? -4.307 -11.752 5.546 1.00 91.94 86 ARG A CA 1
ATOM 683 C C . ARG A 1 86 ? -3.752 -10.441 5.034 1.00 91.94 86 ARG A C 1
ATOM 685 O O . ARG A 1 86 ? -3.100 -9.731 5.801 1.00 91.94 86 ARG A O 1
ATOM 692 N N . PHE A 1 87 ? -4.042 -10.117 3.787 1.00 93.06 87 PHE A N 1
ATOM 693 C CA . PHE A 1 87 ? -3.885 -8.760 3.304 1.00 93.06 87 PHE A CA 1
ATOM 694 C C . PHE A 1 87 ? -5.048 -8.364 2.404 1.00 93.06 87 PHE A C 1
ATOM 696 O O . PHE A 1 87 ? -5.647 -9.210 1.739 1.00 93.06 87 PHE A O 1
ATOM 703 N N . LEU A 1 88 ? -5.334 -7.070 2.418 1.00 94.25 88 LEU A N 1
ATOM 704 C CA . LEU A 1 88 ? -6.379 -6.411 1.654 1.00 94.25 88 LEU A CA 1
ATOM 705 C C . LEU A 1 88 ? -5.735 -5.326 0.805 1.00 94.25 88 LEU A C 1
ATOM 707 O O . LEU A 1 88 ? -4.860 -4.616 1.304 1.00 94.25 88 LEU A O 1
ATOM 711 N N . ILE A 1 89 ? -6.196 -5.172 -0.430 1.00 95.25 89 ILE A N 1
ATOM 712 C CA . ILE A 1 89 ? -5.844 -4.048 -1.298 1.00 95.25 89 ILE A CA 1
ATOM 713 C C . ILE A 1 89 ? -7.113 -3.245 -1.533 1.00 95.25 89 ILE A C 1
ATOM 715 O O . ILE A 1 89 ? -8.093 -3.751 -2.082 1.00 95.25 89 ILE A O 1
ATOM 719 N N . VAL A 1 90 ? -7.082 -1.990 -1.104 1.00 94.56 90 VAL A N 1
ATOM 720 C CA . VAL A 1 90 ? -8.187 -1.047 -1.215 1.00 94.56 90 VAL A CA 1
ATOM 721 C C . VAL A 1 90 ? -7.746 0.106 -2.112 1.00 94.56 90 VAL A C 1
ATOM 723 O O . VAL A 1 90 ? -6.768 0.796 -1.821 1.00 94.56 90 VAL A O 1
ATOM 726 N N . SER A 1 91 ? -8.436 0.279 -3.235 1.00 94.94 91 SER A N 1
ATOM 727 C CA . SER A 1 91 ? -8.165 1.300 -4.248 1.00 94.94 91 SER A CA 1
ATOM 728 C C . SER A 1 91 ? -9.315 1.374 -5.261 1.00 94.94 91 SER A C 1
ATOM 730 O O . SER A 1 91 ? -10.220 0.544 -5.253 1.00 94.94 91 SER A O 1
ATOM 732 N N . THR A 1 92 ? -9.288 2.347 -6.163 1.00 93.94 92 THR A N 1
ATOM 733 C CA . THR A 1 92 ? -10.150 2.367 -7.353 1.00 93.94 92 THR A CA 1
ATOM 734 C C . THR A 1 92 ? -9.366 1.868 -8.566 1.00 93.94 92 THR A C 1
ATOM 736 O O . THR A 1 92 ? -8.136 1.895 -8.567 1.00 93.94 92 THR A O 1
ATOM 739 N N . MET A 1 93 ? -10.065 1.443 -9.621 1.00 92.19 93 MET A N 1
ATOM 740 C CA . MET A 1 93 ? -9.400 1.078 -10.878 1.00 92.19 93 MET A CA 1
ATOM 741 C C . MET A 1 93 ? -8.627 2.268 -11.470 1.00 92.19 93 MET A C 1
ATOM 743 O O . MET A 1 93 ? -7.489 2.116 -11.895 1.00 92.19 93 MET A O 1
ATOM 747 N N . GLU A 1 94 ? -9.200 3.473 -11.405 1.00 92.75 94 GLU A N 1
ATOM 748 C CA . GLU A 1 94 ? -8.532 4.711 -11.828 1.00 92.75 94 GLU A CA 1
ATOM 749 C C . GLU A 1 94 ? -7.227 4.951 -11.053 1.00 92.75 94 GLU A C 1
ATOM 751 O O . GLU A 1 94 ? -6.194 5.270 -11.639 1.00 92.75 94 GLU A O 1
ATOM 756 N N . ASN A 1 95 ? -7.244 4.754 -9.732 1.00 94.12 95 ASN A N 1
ATOM 757 C CA . ASN A 1 95 ? -6.049 4.908 -8.912 1.00 94.12 95 ASN A CA 1
ATOM 758 C C . ASN A 1 95 ? -4.988 3.854 -9.236 1.00 94.12 95 ASN A C 1
ATOM 760 O O . ASN A 1 95 ? -3.806 4.186 -9.238 1.00 94.12 95 ASN A O 1
ATOM 764 N N . LEU A 1 96 ? -5.392 2.608 -9.499 1.00 93.12 96 LEU A N 1
ATOM 765 C CA . LEU A 1 96 ? -4.483 1.532 -9.896 1.00 93.12 96 LEU A CA 1
ATOM 766 C C . LEU A 1 96 ? -3.812 1.832 -11.240 1.00 93.12 96 LEU A C 1
ATOM 768 O O . LEU A 1 96 ? -2.592 1.747 -11.334 1.00 93.12 96 LEU A O 1
ATOM 772 N N . GLN A 1 97 ? -4.579 2.280 -12.235 1.00 91.38 97 GLN A N 1
ATOM 773 C CA . GLN A 1 97 ? -4.049 2.708 -13.534 1.00 91.38 97 GLN A CA 1
ATOM 774 C C . GLN A 1 97 ? -3.094 3.896 -13.387 1.00 91.38 97 GLN A C 1
ATOM 776 O O . GLN A 1 97 ? -2.001 3.912 -13.954 1.00 91.38 97 GLN A O 1
ATOM 781 N N . ARG A 1 98 ? -3.469 4.885 -12.568 1.00 91.44 98 ARG A N 1
ATOM 782 C CA . ARG A 1 98 ? -2.620 6.047 -12.293 1.00 91.44 98 ARG A CA 1
ATOM 783 C C . ARG A 1 98 ? -1.329 5.651 -11.590 1.00 91.44 98 ARG A C 1
ATOM 785 O O . ARG A 1 98 ? -0.268 6.141 -11.961 1.00 91.44 98 ARG A O 1
ATOM 792 N N . LEU A 1 99 ? -1.408 4.744 -10.620 1.00 91.62 99 LEU A N 1
ATOM 793 C CA . LEU A 1 99 ? -0.239 4.199 -9.942 1.00 91.62 99 LEU A CA 1
ATOM 794 C C . LEU A 1 99 ? 0.650 3.449 -10.949 1.00 91.62 99 LEU A C 1
ATOM 796 O O . LEU A 1 99 ? 1.868 3.611 -10.928 1.00 91.62 99 LEU A O 1
ATOM 800 N N . GLY A 1 100 ? 0.023 2.724 -11.879 1.00 89.56 100 GLY A N 1
ATOM 801 C CA . GLY A 1 100 ? 0.649 2.072 -13.024 1.00 89.56 100 GLY A CA 1
ATOM 802 C C . GLY A 1 100 ? 1.475 3.018 -13.913 1.00 89.56 100 GLY A C 1
ATOM 803 O O . GLY A 1 100 ? 2.525 2.658 -14.429 1.00 89.56 100 GLY A O 1
ATOM 804 N N . SER A 1 101 ? 1.028 4.264 -14.065 1.00 88.00 101 SER A N 1
ATOM 805 C CA . SER A 1 101 ? 1.723 5.281 -14.869 1.00 88.00 101 SER A CA 1
ATOM 806 C C . SER A 1 101 ? 2.853 6.017 -14.134 1.00 88.00 101 SER A C 1
ATOM 808 O O . SER A 1 101 ? 3.644 6.726 -14.756 1.00 88.00 101 SER A O 1
ATOM 810 N N . CYS A 1 102 ? 2.935 5.884 -12.808 1.00 88.88 102 CYS A N 1
ATOM 811 C CA . CYS A 1 102 ? 3.946 6.561 -12.003 1.00 88.88 102 CYS A CA 1
ATOM 812 C C . CYS A 1 102 ? 5.273 5.796 -12.041 1.00 88.88 102 CYS A C 1
ATOM 814 O O . CYS A 1 102 ? 5.315 4.611 -11.716 1.00 88.88 102 CYS A O 1
ATOM 816 N N . ARG A 1 103 ? 6.365 6.508 -12.345 1.00 88.56 103 ARG A N 1
ATOM 817 C CA . ARG A 1 103 ? 7.748 5.990 -12.275 1.00 88.56 103 ARG A CA 1
ATOM 818 C C . ARG A 1 103 ? 8.311 5.928 -10.854 1.00 88.56 103 ARG A C 1
ATOM 820 O O . ARG A 1 103 ? 9.251 5.182 -10.589 1.00 88.56 103 ARG A O 1
ATOM 827 N N . ILE A 1 104 ? 7.762 6.764 -9.971 1.00 90.12 104 ILE A N 1
ATOM 828 C CA . ILE A 1 104 ? 8.172 6.891 -8.574 1.00 90.12 104 ILE A CA 1
ATOM 829 C C . ILE A 1 104 ? 7.018 6.421 -7.703 1.00 90.12 104 ILE A C 1
ATOM 831 O O . ILE A 1 104 ? 5.935 7.014 -7.728 1.00 90.12 104 ILE A O 1
ATOM 835 N N . TRP A 1 105 ? 7.260 5.392 -6.902 1.00 92.62 105 TRP A N 1
ATOM 836 C CA . TRP A 1 105 ? 6.339 4.946 -5.863 1.00 92.62 105 TRP A CA 1
ATOM 837 C C . TRP A 1 105 ? 6.896 5.292 -4.492 1.00 92.62 105 TRP A C 1
ATOM 839 O O . TRP A 1 105 ? 8.077 5.093 -4.214 1.00 92.62 105 TRP A O 1
ATOM 849 N N . LEU A 1 106 ? 6.033 5.794 -3.614 1.00 92.44 106 LEU A N 1
ATOM 850 C CA . LEU A 1 106 ? 6.377 6.056 -2.222 1.00 92.44 106 LEU A CA 1
ATOM 851 C C . LEU A 1 106 ? 5.466 5.239 -1.324 1.00 92.44 106 LEU A C 1
ATOM 853 O O . LEU A 1 106 ? 4.259 5.194 -1.535 1.00 92.44 106 LEU A O 1
ATOM 857 N N . SER A 1 107 ? 6.031 4.607 -0.310 1.00 90.50 107 SER A N 1
ATOM 858 C CA . SER A 1 107 ? 5.282 3.833 0.665 1.00 90.50 107 SER A CA 1
ATOM 859 C C . SER A 1 107 ? 5.446 4.437 2.046 1.00 90.50 107 SER A C 1
ATOM 861 O O . SER A 1 107 ? 6.562 4.559 2.550 1.00 90.50 107 SER A O 1
ATOM 863 N N . ASP A 1 108 ? 4.320 4.734 2.682 1.00 83.56 108 ASP A N 1
ATOM 864 C CA . ASP A 1 108 ? 4.264 5.180 4.068 1.00 83.56 108 ASP A CA 1
ATOM 865 C C . ASP A 1 108 ? 3.526 4.156 4.933 1.00 83.56 108 ASP A C 1
ATOM 867 O O . ASP A 1 108 ? 2.451 3.664 4.574 1.00 83.56 108 ASP A O 1
ATOM 871 N N . ARG A 1 109 ? 4.110 3.822 6.085 1.00 80.38 109 ARG A N 1
ATOM 872 C CA . ARG A 1 109 ? 3.541 2.859 7.021 1.00 80.38 109 ARG A CA 1
ATOM 873 C C . ARG A 1 109 ? 2.931 3.594 8.200 1.00 80.38 109 ARG A C 1
ATOM 875 O O . ARG A 1 109 ? 3.635 4.140 9.045 1.00 80.38 109 ARG A O 1
ATOM 882 N N . THR A 1 110 ? 1.618 3.476 8.354 1.00 69.94 110 THR A N 1
ATOM 883 C CA . THR A 1 110 ? 0.897 4.115 9.460 1.00 69.94 110 THR A CA 1
ATOM 884 C C . THR A 1 110 ? 0.384 3.084 10.467 1.00 69.94 110 THR A C 1
ATOM 886 O O . THR A 1 110 ? -0.198 2.055 10.120 1.00 69.94 110 THR A O 1
ATOM 889 N N . PHE A 1 111 ? 0.623 3.347 11.756 1.00 57.94 111 PHE A N 1
ATOM 890 C CA . PHE A 1 111 ? 0.180 2.485 12.864 1.00 57.94 111 PHE A CA 1
ATOM 891 C C . PHE A 1 111 ? -0.975 3.068 13.680 1.00 57.94 111 PHE A C 1
ATOM 893 O O . PHE A 1 111 ? -1.683 2.325 14.359 1.00 57.94 111 PHE A O 1
ATOM 900 N N . SER A 1 112 ? -1.144 4.391 13.661 1.00 52.09 112 SER A N 1
ATOM 901 C CA . SER A 1 112 ? -2.006 5.124 14.598 1.00 52.09 112 SER A CA 1
ATOM 902 C C . SER A 1 112 ? -3.501 4.841 14.421 1.00 52.09 112 SER A C 1
ATOM 904 O O . SER A 1 112 ? -4.271 5.033 15.359 1.00 52.09 112 SER A O 1
ATOM 906 N N . SER A 1 113 ? -3.912 4.350 13.251 1.00 53.50 113 SER A N 1
ATOM 907 C CA . SER A 1 113 ? -5.303 4.051 12.899 1.00 53.50 113 SER A CA 1
ATOM 908 C C . SER A 1 113 ? -5.681 2.572 13.041 1.00 53.50 113 SER A C 1
ATOM 910 O O . SER A 1 113 ? -6.843 2.229 12.819 1.00 53.50 113 SER A O 1
ATOM 912 N N . MET A 1 114 ? -4.740 1.689 13.410 1.00 57.00 114 MET A N 1
ATOM 913 C CA . MET A 1 114 ? -4.966 0.243 13.378 1.00 57.00 114 MET A CA 1
ATOM 914 C C . MET A 1 114 ? -5.305 -0.369 14.748 1.00 57.00 114 MET A C 1
ATOM 916 O O . MET A 1 114 ? -4.711 -0.011 15.769 1.00 57.00 114 MET A O 1
ATOM 920 N N . PRO A 1 115 ? -6.226 -1.349 14.790 1.00 52.94 115 PRO A N 1
ATOM 921 C CA . PRO A 1 115 ? -6.501 -2.141 15.989 1.00 52.94 115 PRO A CA 1
ATOM 922 C C . PRO A 1 115 ? -5.237 -2.846 16.502 1.00 52.94 115 PRO A C 1
ATOM 924 O O . PRO A 1 115 ? -4.477 -3.405 15.717 1.00 52.94 115 PRO A O 1
ATOM 927 N N . LYS A 1 116 ? -4.989 -2.833 17.818 1.00 56.62 116 LYS A N 1
ATOM 928 C CA . LYS A 1 116 ? -3.740 -3.330 18.433 1.00 56.62 116 LYS A CA 1
ATOM 929 C C . LYS A 1 116 ? -3.319 -4.757 18.010 1.00 56.62 116 LYS A C 1
ATOM 931 O O . LYS A 1 116 ? -4.135 -5.665 17.924 1.00 56.62 116 LYS A O 1
ATOM 936 N N . LYS A 1 117 ? -1.985 -4.924 17.923 1.00 53.00 117 LYS A N 1
ATOM 937 C CA . LYS A 1 117 ? -1.151 -6.145 17.793 1.00 53.00 117 LYS A CA 1
ATOM 938 C C . LYS A 1 117 ? -1.513 -7.089 16.637 1.00 53.00 117 LYS A C 1
ATOM 940 O O . LYS A 1 117 ? -2.000 -8.189 16.868 1.00 53.00 117 LYS A O 1
ATOM 945 N N . SER A 1 118 ? -1.178 -6.685 15.410 1.00 55.12 118 SER A N 1
ATOM 946 C CA . SER A 1 118 ? -0.639 -7.529 14.310 1.00 55.12 118 SER A CA 1
ATOM 947 C C . SER A 1 118 ? -0.950 -6.970 12.918 1.00 55.12 118 SER A C 1
ATOM 949 O O . SER A 1 118 ? -0.443 -7.519 11.947 1.00 55.12 118 SER A O 1
ATOM 951 N N . SER A 1 119 ? -1.724 -5.884 12.800 1.00 70.38 119 SER A N 1
ATOM 952 C CA . SER A 1 119 ? -2.021 -5.237 11.519 1.00 70.38 119 SER A CA 1
ATOM 953 C C . SER A 1 119 ? -1.137 -4.019 11.233 1.00 70.38 119 SER A C 1
ATOM 955 O O . SER A 1 119 ? -0.785 -3.252 12.131 1.00 70.38 119 SER A O 1
ATOM 957 N N . GLN A 1 120 ? -0.774 -3.850 9.966 1.00 77.69 120 GLN A N 1
ATOM 958 C CA . GLN A 1 120 ? -0.108 -2.676 9.407 1.00 77.69 120 GLN A CA 1
ATOM 959 C C . GLN A 1 120 ? -0.942 -2.130 8.254 1.00 77.69 120 GLN A C 1
ATOM 961 O O . GLN A 1 120 ? -1.438 -2.911 7.440 1.00 77.69 120 GLN A O 1
ATOM 966 N N . LEU A 1 121 ? -1.047 -0.804 8.180 1.00 84.06 121 LEU A N 1
ATOM 967 C CA . LEU A 1 121 ? -1.566 -0.101 7.018 1.00 84.06 121 LEU A CA 1
ATOM 968 C C . LEU A 1 121 ? -0.391 0.518 6.257 1.00 84.06 121 LEU A C 1
ATOM 970 O O . LEU A 1 121 ? 0.345 1.338 6.808 1.00 84.06 121 LEU A O 1
ATOM 974 N N . TYR A 1 122 ? -0.237 0.115 5.003 1.00 86.88 122 TYR A N 1
ATOM 975 C CA . TYR A 1 122 ? 0.667 0.731 4.043 1.00 86.88 122 TYR A CA 1
ATOM 976 C C . TYR A 1 122 ? -0.140 1.595 3.086 1.00 86.88 122 TYR A C 1
ATOM 978 O O . TYR A 1 122 ? -1.111 1.128 2.491 1.00 86.88 122 TYR A O 1
ATOM 986 N N . ASN A 1 123 ? 0.282 2.839 2.926 1.00 89.94 123 ASN A N 1
ATOM 987 C CA . ASN A 1 123 ? -0.223 3.732 1.900 1.00 89.94 123 ASN A CA 1
ATOM 988 C C . ASN A 1 123 ? 0.818 3.765 0.787 1.00 89.94 123 ASN A C 1
ATOM 990 O O . ASN A 1 123 ? 1.965 4.129 1.040 1.00 89.94 123 ASN A O 1
ATOM 994 N N . ILE A 1 124 ? 0.427 3.385 -0.424 1.00 92.75 124 ILE A N 1
ATOM 995 C CA . ILE A 1 124 ? 1.273 3.493 -1.609 1.00 92.75 124 ILE A CA 1
ATOM 996 C C . ILE A 1 124 ? 0.818 4.718 -2.392 1.00 92.75 124 ILE A C 1
ATOM 998 O O . ILE A 1 124 ? -0.355 4.876 -2.751 1.00 92.75 124 ILE A O 1
ATOM 1002 N N . HIS A 1 125 ? 1.777 5.597 -2.620 1.00 93.75 125 HIS A N 1
ATOM 1003 C CA . HIS A 1 125 ? 1.623 6.863 -3.292 1.00 93.75 125 HIS A CA 1
ATOM 1004 C C . HIS A 1 125 ? 2.298 6.807 -4.657 1.00 93.75 125 HIS A C 1
ATOM 1006 O O . HIS A 1 125 ? 3.406 6.287 -4.785 1.00 93.75 125 HIS A O 1
ATOM 1012 N N . GLY A 1 126 ? 1.651 7.405 -5.653 1.00 92.69 126 GLY A N 1
ATOM 1013 C CA . GLY A 1 126 ? 2.279 7.722 -6.928 1.00 92.69 126 GLY A CA 1
ATOM 1014 C C . GLY A 1 126 ? 2.925 9.102 -6.865 1.00 92.69 126 GLY A C 1
ATOM 1015 O O . GLY A 1 126 ? 2.281 10.076 -6.462 1.00 92.69 126 GLY A O 1
ATOM 1016 N N . GLY A 1 127 ? 4.195 9.185 -7.248 1.00 92.25 127 GLY A N 1
ATOM 1017 C CA . GLY A 1 127 ? 4.896 10.441 -7.475 1.00 92.25 127 GLY A CA 1
ATOM 1018 C C . GLY A 1 127 ? 4.538 11.016 -8.842 1.00 92.25 127 GLY A C 1
ATOM 1019 O O . GLY A 1 127 ? 4.654 10.334 -9.860 1.00 92.25 127 GLY A O 1
ATOM 1020 N N . ILE A 1 128 ? 4.094 12.269 -8.860 1.00 88.75 128 ILE A N 1
ATOM 1021 C CA . ILE A 1 128 ? 3.759 13.015 -10.071 1.00 88.75 128 ILE A CA 1
ATOM 1022 C C . ILE A 1 128 ? 4.723 14.183 -10.174 1.00 88.75 128 ILE A C 1
ATOM 1024 O O . ILE A 1 128 ? 4.704 15.079 -9.328 1.00 88.75 128 ILE A O 1
ATOM 1028 N N . THR A 1 129 ? 5.531 14.167 -11.224 1.00 86.44 129 THR A N 1
ATOM 1029 C CA . THR A 1 129 ? 6.435 15.258 -11.574 1.00 86.44 129 THR A CA 1
ATOM 1030 C C . THR A 1 129 ? 5.789 16.087 -12.677 1.00 86.44 129 THR A C 1
ATOM 1032 O O . THR A 1 129 ? 5.358 15.538 -13.689 1.00 86.44 129 THR A O 1
ATOM 1035 N N . GLN A 1 130 ? 5.671 17.393 -12.461 1.00 83.38 130 GLN A N 1
ATOM 1036 C CA . GLN A 1 130 ? 5.207 18.35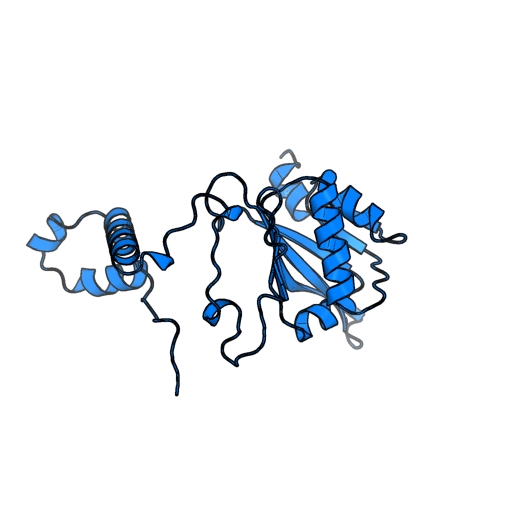2 -13.457 1.00 83.38 130 GLN A CA 1
ATOM 1037 C C . GLN A 1 130 ? 6.309 19.371 -13.692 1.00 83.38 130 GLN A C 1
ATOM 1039 O O . GLN A 1 130 ? 6.759 20.017 -12.748 1.00 83.38 130 GLN A O 1
ATOM 1044 N N . GLU A 1 131 ? 6.725 19.496 -14.943 1.00 82.75 131 GLU A N 1
ATOM 1045 C CA . GLU A 1 131 ? 7.649 20.535 -15.373 1.00 82.75 131 GLU A CA 1
ATOM 1046 C C . GLU A 1 131 ? 6.827 21.747 -15.795 1.00 82.75 131 GLU A C 1
ATOM 1048 O O . GLU A 1 131 ? 5.928 21.647 -16.634 1.00 82.75 131 GLU A O 1
ATOM 1053 N N . ASP A 1 132 ? 7.091 22.878 -15.156 1.00 80.94 132 ASP A N 1
ATOM 1054 C CA . ASP A 1 132 ? 6.574 24.163 -15.587 1.00 80.94 132 ASP A CA 1
ATOM 1055 C C . ASP A 1 132 ? 7.491 24.698 -16.690 1.00 80.94 132 ASP A C 1
ATOM 1057 O O . ASP A 1 132 ? 8.664 24.994 -16.456 1.00 80.94 132 ASP A O 1
ATOM 1061 N N . VAL A 1 133 ? 6.945 24.775 -17.903 1.00 77.38 133 VAL A N 1
ATOM 1062 C CA . VAL A 1 133 ? 7.676 25.169 -19.113 1.00 77.38 133 VAL A CA 1
ATOM 1063 C C . VAL A 1 133 ? 8.102 26.639 -19.055 1.00 77.38 133 VAL A C 1
ATOM 1065 O O . VAL A 1 133 ? 9.123 26.994 -19.635 1.00 77.38 133 VAL A O 1
ATOM 1068 N N . ASP A 1 134 ? 7.360 27.480 -18.333 1.00 82.38 134 ASP A N 1
ATOM 1069 C CA . ASP A 1 134 ? 7.611 28.921 -18.279 1.00 82.38 134 ASP A CA 1
ATOM 1070 C C . ASP A 1 134 ? 8.598 29.293 -17.165 1.00 82.38 134 ASP A C 1
ATOM 1072 O O . ASP A 1 134 ? 9.314 30.290 -17.273 1.00 82.38 134 ASP A O 1
ATOM 1076 N N . THR A 1 135 ? 8.641 28.511 -16.080 1.00 82.75 135 THR A N 1
ATOM 1077 C CA . THR A 1 135 ? 9.494 28.800 -14.912 1.00 82.75 135 THR A CA 1
ATOM 1078 C C . THR A 1 135 ? 10.696 27.867 -14.761 1.00 82.75 135 THR A C 1
ATOM 1080 O O . THR A 1 135 ? 11.487 28.059 -13.837 1.00 82.75 135 THR A O 1
ATOM 1083 N N . GLU A 1 136 ? 10.832 26.860 -15.635 1.00 80.31 136 GLU A N 1
ATOM 1084 C CA . GLU A 1 136 ? 11.805 25.755 -15.534 1.00 80.31 136 GLU A CA 1
ATOM 1085 C C . GLU A 1 136 ? 11.749 25.018 -14.179 1.00 80.31 136 GLU A C 1
ATOM 1087 O O . GLU A 1 136 ? 12.686 24.326 -13.773 1.00 80.31 136 GLU A O 1
ATOM 1092 N N . GLN A 1 137 ? 10.641 25.155 -13.441 1.00 80.81 137 GLN A N 1
ATOM 1093 C CA . GLN A 1 137 ? 10.482 24.522 -12.141 1.00 80.81 137 GLN A CA 1
ATOM 1094 C C . GLN A 1 137 ? 9.908 23.121 -12.283 1.00 80.81 137 GLN A C 1
ATOM 1096 O O . GLN A 1 137 ? 8.856 22.897 -12.883 1.00 80.81 137 GLN A O 1
ATOM 1101 N N . VAL A 1 138 ? 10.568 22.173 -11.628 1.00 81.44 138 VAL A N 1
ATOM 1102 C CA . VAL A 1 138 ? 10.087 20.801 -11.508 1.00 81.44 138 VAL A CA 1
ATOM 1103 C C . VAL A 1 138 ? 9.332 20.657 -10.192 1.00 81.44 138 VAL A C 1
ATOM 1105 O O . VAL A 1 138 ? 9.915 20.672 -9.108 1.00 81.44 138 VAL A O 1
ATOM 1108 N N . ASN A 1 139 ? 8.015 20.497 -10.279 1.00 85.25 139 ASN A N 1
ATOM 1109 C CA . ASN A 1 139 ? 7.148 20.299 -9.128 1.00 85.25 139 ASN A CA 1
ATOM 1110 C C . ASN A 1 139 ? 6.855 18.816 -8.917 1.00 85.25 139 ASN A C 1
ATOM 1112 O O . ASN A 1 139 ? 6.315 18.142 -9.793 1.00 85.25 139 ASN A O 1
ATOM 1116 N N . PHE A 1 140 ? 7.141 18.319 -7.715 1.00 88.69 140 PHE A N 1
ATOM 1117 C CA . PHE A 1 140 ? 6.815 16.956 -7.313 1.00 88.69 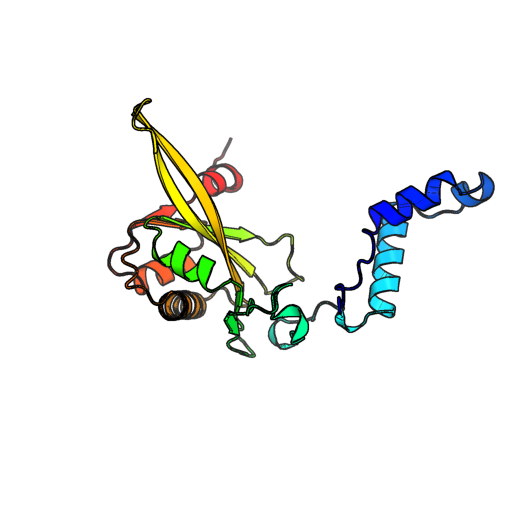140 PHE A CA 1
ATOM 1118 C C . PHE A 1 140 ? 5.598 16.929 -6.386 1.00 88.69 140 PHE A C 1
ATOM 1120 O O . PHE A 1 140 ? 5.523 17.667 -5.401 1.00 88.69 140 PHE A O 1
ATOM 1127 N N . ARG A 1 141 ? 4.646 16.036 -6.665 1.00 90.31 141 ARG A N 1
ATOM 1128 C CA . ARG A 1 141 ? 3.480 15.786 -5.812 1.00 90.31 141 ARG A CA 1
ATOM 1129 C C . ARG A 1 141 ? 3.333 14.299 -5.538 1.00 90.31 141 ARG A C 1
ATOM 1131 O O . ARG A 1 141 ? 3.254 13.495 -6.459 1.00 90.31 141 ARG A O 1
ATOM 1138 N N . SER A 1 142 ? 3.237 13.949 -4.260 1.00 91.31 142 SER A N 1
ATOM 1139 C CA . SER A 1 142 ? 2.911 12.595 -3.813 1.00 91.31 142 SER A CA 1
ATOM 1140 C C . SER A 1 142 ? 1.403 12.469 -3.618 1.00 91.31 142 SER A C 1
ATOM 1142 O O . SER A 1 142 ? 0.814 13.226 -2.844 1.00 91.31 142 SER A O 1
ATOM 1144 N N . VAL A 1 143 ? 0.771 11.521 -4.311 1.00 92.62 143 VAL A N 1
ATOM 1145 C CA . VAL A 1 143 ? -0.678 11.286 -4.237 1.00 92.62 143 VAL A CA 1
ATOM 1146 C C . VAL A 1 143 ? -0.933 9.874 -3.710 1.00 92.62 143 VAL A C 1
ATOM 1148 O O . VAL A 1 143 ? -0.436 8.932 -4.323 1.00 92.62 143 VAL A O 1
ATOM 1151 N N . PRO A 1 144 ? -1.692 9.683 -2.614 1.00 93.56 144 PRO A N 1
ATOM 1152 C CA . PRO A 1 144 ? -2.051 8.349 -2.140 1.00 93.56 144 PRO A CA 1
ATOM 1153 C C . PRO A 1 144 ? -3.027 7.696 -3.121 1.00 93.56 144 PRO A C 1
ATOM 1155 O O . PRO A 1 144 ? -4.091 8.248 -3.402 1.00 93.56 144 PRO A O 1
ATOM 1158 N N . LEU A 1 145 ? -2.674 6.520 -3.636 1.00 94.25 145 LEU A N 1
ATOM 1159 C CA . LEU A 1 145 ? -3.469 5.825 -4.654 1.00 94.25 145 LEU A CA 1
ATOM 1160 C C . LEU A 1 145 ? -3.970 4.471 -4.157 1.00 94.25 145 LEU A C 1
ATOM 1162 O O . LEU A 1 145 ? -5.093 4.072 -4.476 1.00 94.25 145 LEU A O 1
ATOM 1166 N N . VAL A 1 146 ? -3.181 3.775 -3.339 1.00 94.75 146 VAL A N 1
ATOM 1167 C CA . VAL A 1 146 ? -3.511 2.431 -2.859 1.00 94.75 146 VAL A CA 1
ATOM 1168 C C . VAL A 1 146 ? -3.294 2.316 -1.358 1.00 94.75 146 VAL A C 1
ATOM 1170 O O . VAL A 1 146 ? -2.290 2.776 -0.818 1.00 94.75 146 VAL A O 1
ATOM 1173 N N . TYR A 1 147 ? -4.222 1.632 -0.696 1.00 93.44 147 TYR A N 1
ATOM 1174 C CA . TYR A 1 147 ? -4.152 1.294 0.717 1.00 93.44 147 TYR A CA 1
ATOM 1175 C C . TYR A 1 147 ? -4.041 -0.221 0.866 1.00 93.44 147 TYR A C 1
ATOM 1177 O O . TYR A 1 147 ? -4.885 -0.968 0.369 1.00 93.44 147 TYR A O 1
ATOM 1185 N N . VAL A 1 148 ? -3.014 -0.683 1.574 1.00 93.12 148 VAL A N 1
ATOM 1186 C CA . VAL A 1 148 ? -2.797 -2.102 1.854 1.00 93.12 148 VAL A CA 1
ATOM 1187 C C . VAL A 1 148 ? -2.862 -2.346 3.348 1.00 93.12 148 VAL A C 1
ATOM 1189 O O . VAL A 1 148 ? -2.025 -1.868 4.111 1.00 93.12 148 VAL A O 1
ATOM 1192 N N . LEU A 1 149 ? -3.833 -3.148 3.770 1.00 90.88 149 LEU A N 1
ATOM 1193 C CA . LEU A 1 149 ? -3.946 -3.590 5.154 1.00 90.88 149 LEU A CA 1
ATOM 1194 C C . LEU A 1 149 ? -3.442 -5.027 5.256 1.00 90.88 149 LEU A C 1
ATOM 1196 O O . LEU A 1 149 ? -4.015 -5.913 4.635 1.00 90.88 149 LEU A O 1
ATOM 1200 N N . THR A 1 150 ? -2.394 -5.283 6.039 1.00 90.06 150 THR A N 1
ATOM 1201 C CA . THR A 1 150 ? -1.779 -6.617 6.181 1.00 90.06 150 THR A CA 1
ATOM 1202 C C . THR A 1 150 ? -1.635 -7.028 7.639 1.00 90.06 150 THR A C 1
ATOM 1204 O O . THR A 1 150 ? -1.366 -6.196 8.500 1.00 90.06 150 THR A O 1
ATOM 1207 N N . SER A 1 151 ? -1.784 -8.324 7.927 1.00 88.38 151 SER A N 1
ATOM 1208 C CA . SER A 1 151 ? -1.539 -8.913 9.251 1.00 88.38 151 SER A CA 1
ATOM 1209 C C . SER A 1 151 ? -0.123 -9.482 9.427 1.00 88.38 151 SER A C 1
ATOM 1211 O O . SER A 1 151 ? 0.146 -10.195 10.396 1.00 88.38 151 SER A O 1
ATOM 1213 N N . SER A 1 152 ? 0.764 -9.299 8.445 1.00 87.94 152 SER A N 1
ATOM 1214 C CA . SER A 1 152 ? 2.056 -9.984 8.396 1.00 87.94 152 SER A CA 1
ATOM 1215 C C . SER A 1 152 ? 3.159 -9.095 7.840 1.00 87.94 152 SER A C 1
ATOM 1217 O O . SER A 1 152 ? 3.015 -8.537 6.757 1.00 87.94 152 SER A O 1
ATOM 1219 N N . LYS A 1 153 ? 4.290 -9.082 8.557 1.00 88.38 153 LYS A N 1
ATOM 1220 C CA . LYS A 1 153 ? 5.514 -8.341 8.213 1.00 88.38 153 LYS A CA 1
ATOM 1221 C C . LYS A 1 153 ? 6.565 -9.166 7.466 1.00 88.38 153 LYS A C 1
ATOM 1223 O O . LYS A 1 153 ? 7.759 -8.886 7.503 1.00 88.38 153 LYS A O 1
ATOM 1228 N N . ARG A 1 154 ? 6.159 -10.312 6.916 1.00 90.94 154 ARG A N 1
ATOM 1229 C CA . ARG A 1 154 ? 7.092 -11.254 6.287 1.00 90.94 154 ARG A CA 1
ATOM 1230 C C . ARG A 1 154 ? 7.356 -10.821 4.851 1.00 90.94 154 ARG A C 1
ATOM 1232 O O . ARG A 1 154 ? 6.406 -10.534 4.127 1.00 90.94 154 ARG A O 1
ATOM 1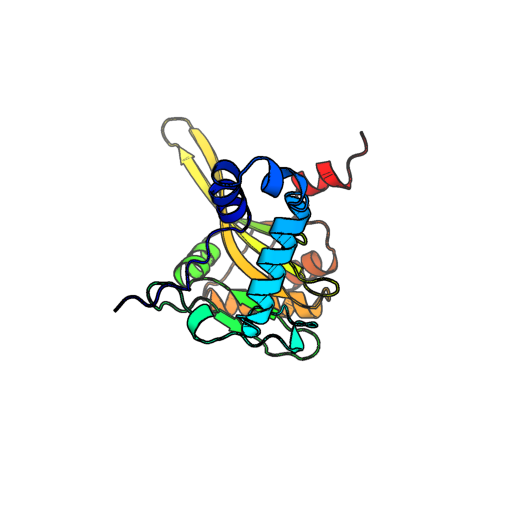239 N N . LYS A 1 155 ? 8.613 -10.930 4.408 1.00 93.00 155 LYS A N 1
ATOM 1240 C CA . LYS A 1 155 ? 9.021 -10.721 3.005 1.00 93.00 155 LYS A CA 1
ATOM 1241 C C . LYS A 1 155 ? 8.117 -11.468 2.018 1.00 93.00 155 LYS A C 1
ATOM 1243 O O . LYS A 1 155 ? 7.729 -10.925 0.993 1.00 93.00 155 LYS A O 1
ATOM 1248 N N . THR A 1 156 ? 7.723 -12.701 2.344 1.00 94.88 156 THR A N 1
ATOM 1249 C CA . THR A 1 156 ? 6.823 -13.506 1.502 1.00 94.88 156 THR A CA 1
ATOM 1250 C C . THR A 1 156 ? 5.424 -12.907 1.366 1.00 94.88 156 THR A C 1
ATOM 1252 O O . THR A 1 156 ? 4.833 -12.994 0.294 1.00 94.88 156 THR A O 1
ATOM 1255 N N . THR A 1 157 ? 4.893 -12.277 2.417 1.00 94.12 157 THR A N 1
ATOM 1256 C CA . THR A 1 157 ? 3.613 -11.562 2.349 1.00 94.12 157 THR A CA 1
ATOM 1257 C C . THR A 1 157 ? 3.753 -10.311 1.490 1.00 94.12 157 THR A C 1
ATOM 1259 O O . THR A 1 157 ? 2.928 -10.102 0.607 1.00 94.12 157 THR A O 1
ATOM 1262 N N . TYR A 1 158 ? 4.819 -9.530 1.673 1.00 93.75 158 TYR A N 1
ATOM 1263 C CA . TYR A 1 158 ? 5.069 -8.343 0.853 1.00 93.75 158 TYR A CA 1
ATOM 1264 C C . TYR A 1 158 ? 5.271 -8.668 -0.623 1.00 93.75 158 TYR A C 1
ATOM 1266 O O . TYR A 1 158 ? 4.711 -7.985 -1.472 1.00 93.75 158 TYR A O 1
ATOM 1274 N N . LYS A 1 159 ? 5.971 -9.764 -0.940 1.00 94.69 159 LYS A N 1
ATOM 1275 C CA . LYS A 1 159 ? 6.115 -10.237 -2.321 1.00 94.69 159 LYS A CA 1
ATOM 1276 C C . LYS A 1 159 ? 4.749 -10.505 -2.954 1.00 94.69 159 LYS A C 1
ATOM 1278 O O . LYS A 1 159 ? 4.498 -10.074 -4.074 1.00 94.69 159 LYS A O 1
ATOM 1283 N N . ARG A 1 160 ? 3.852 -11.177 -2.222 1.00 95.75 160 ARG A N 1
ATOM 1284 C CA . ARG A 1 160 ? 2.480 -11.441 -2.682 1.00 95.75 160 ARG A CA 1
ATOM 1285 C C . ARG A 1 160 ? 1.681 -10.155 -2.864 1.00 95.75 160 ARG A C 1
ATOM 1287 O O . ARG A 1 160 ? 1.001 -10.040 -3.874 1.00 95.75 160 ARG A O 1
ATOM 1294 N N . ILE A 1 161 ? 1.784 -9.208 -1.929 1.00 94.38 161 ILE A N 1
ATOM 1295 C CA . ILE A 1 161 ? 1.142 -7.890 -2.038 1.00 94.38 161 ILE A CA 1
ATOM 1296 C C . ILE A 1 161 ? 1.595 -7.192 -3.324 1.00 94.38 161 ILE A C 1
ATOM 1298 O O . ILE A 1 161 ? 0.751 -6.837 -4.134 1.00 94.38 161 ILE A O 1
ATOM 1302 N N . MET A 1 162 ? 2.907 -7.058 -3.540 1.00 92.38 162 MET A N 1
ATOM 1303 C CA . MET A 1 162 ? 3.458 -6.355 -4.704 1.00 92.38 162 MET A CA 1
ATOM 1304 C C . MET A 1 162 ? 3.109 -7.044 -6.024 1.00 92.38 162 MET A C 1
ATOM 1306 O O . MET A 1 162 ? 2.703 -6.372 -6.961 1.00 92.38 162 MET A O 1
ATOM 1310 N N . THR A 1 163 ? 3.176 -8.377 -6.078 1.00 92.94 163 THR A N 1
ATOM 1311 C CA . THR A 1 163 ? 2.773 -9.135 -7.279 1.00 92.94 163 THR A CA 1
ATOM 1312 C C . THR A 1 163 ? 1.291 -8.906 -7.589 1.00 92.94 163 THR A C 1
ATOM 1314 O O . THR A 1 163 ? 0.947 -8.535 -8.700 1.00 92.94 163 THR A O 1
ATOM 1317 N N . THR A 1 164 ? 0.425 -9.007 -6.572 1.00 94.56 164 THR A N 1
ATOM 1318 C CA . THR A 1 164 ? -1.020 -8.773 -6.742 1.00 94.56 164 THR A CA 1
ATOM 1319 C C . THR A 1 164 ? -1.304 -7.338 -7.192 1.00 94.56 164 THR A C 1
ATOM 1321 O O . THR A 1 164 ? -2.218 -7.110 -7.971 1.00 94.56 164 THR A O 1
ATOM 1324 N N . LEU A 1 165 ? -0.541 -6.354 -6.705 1.00 91.88 165 LEU A N 1
ATOM 1325 C CA . LEU A 1 165 ? -0.696 -4.960 -7.126 1.00 91.88 165 LEU A CA 1
ATOM 1326 C C . LEU A 1 165 ? -0.334 -4.741 -8.590 1.00 91.88 165 LEU A C 1
ATOM 1328 O O . LEU A 1 165 ? -1.026 -3.978 -9.252 1.00 91.88 165 LEU A O 1
ATOM 1332 N N . ILE A 1 166 ? 0.715 -5.399 -9.084 1.00 88.75 166 ILE A N 1
ATOM 1333 C CA . ILE A 1 166 ? 1.091 -5.339 -10.500 1.00 88.75 166 ILE A CA 1
ATOM 1334 C C . ILE A 1 166 ? -0.015 -5.946 -11.356 1.00 88.75 166 ILE A C 1
ATOM 1336 O O . ILE A 1 166 ? -0.467 -5.303 -12.300 1.00 88.75 166 ILE A O 1
ATOM 1340 N N . ASP A 1 167 ? -0.504 -7.126 -10.968 1.00 90.56 167 ASP A N 1
ATOM 1341 C CA . ASP A 1 167 ? -1.585 -7.810 -11.681 1.00 90.56 167 ASP A CA 1
ATOM 1342 C C 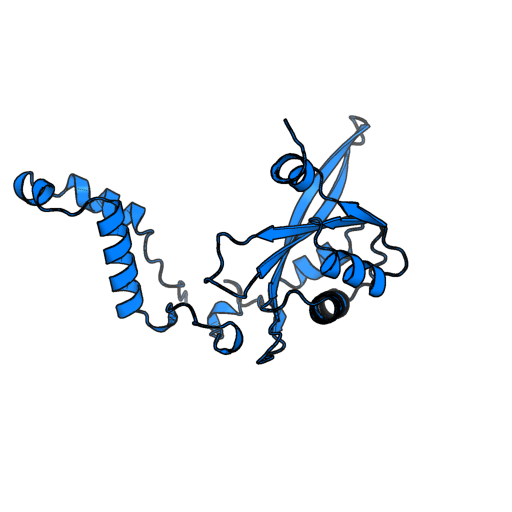. ASP A 1 167 ? -2.865 -6.954 -11.719 1.00 90.56 167 ASP A C 1
ATOM 1344 O O . ASP A 1 167 ? -3.538 -6.875 -12.741 1.00 90.56 167 ASP A O 1
ATOM 1348 N N . LEU A 1 168 ? -3.198 -6.279 -10.612 1.00 91.25 168 LEU A N 1
ATOM 1349 C CA . LEU A 1 168 ? -4.367 -5.396 -10.521 1.00 91.25 168 LEU A CA 1
ATOM 1350 C C . LEU A 1 168 ? -4.202 -4.081 -11.288 1.00 91.25 168 LEU A C 1
ATOM 1352 O O . LEU A 1 168 ? -5.199 -3.519 -11.734 1.00 91.25 168 LEU A O 1
ATOM 1356 N N . ALA A 1 169 ? -2.981 -3.554 -11.371 1.00 85.19 169 ALA A N 1
ATOM 1357 C CA . ALA A 1 169 ? -2.707 -2.319 -12.092 1.00 85.19 169 ALA A CA 1
ATOM 1358 C C . ALA A 1 169 ? -2.723 -2.515 -13.612 1.00 85.19 169 ALA A C 1
ATOM 1360 O O . ALA A 1 169 ? -2.860 -1.518 -14.311 1.00 85.19 169 ALA A O 1
ATOM 1361 N N . ASP A 1 170 ? -2.618 -3.759 -14.101 1.00 72.19 170 ASP A N 1
ATOM 1362 C CA . ASP A 1 170 ? -2.639 -4.133 -15.525 1.00 72.19 170 ASP A CA 1
ATOM 1363 C C . ASP A 1 170 ? -1.672 -3.294 -16.383 1.00 72.19 170 ASP A C 1
ATOM 1365 O O . ASP A 1 170 ? -1.965 -2.863 -17.497 1.00 72.19 170 ASP A O 1
ATOM 1369 N N . VAL A 1 171 ? -0.492 -3.012 -15.824 1.00 59.19 171 VAL A N 1
ATOM 1370 C CA . VAL A 1 171 ? 0.586 -2.277 -16.488 1.00 59.19 171 VAL A CA 1
ATOM 1371 C C . VAL A 1 171 ? 1.889 -3.029 -16.254 1.00 59.19 171 VAL A C 1
ATOM 1373 O O . VAL A 1 171 ? 2.184 -3.455 -15.134 1.00 59.19 171 VAL A O 1
ATOM 1376 N N . TYR A 1 172 ? 2.699 -3.163 -17.309 1.00 59.19 172 TYR A N 1
ATOM 1377 C CA . TYR A 1 172 ? 4.109 -3.534 -17.192 1.00 59.19 172 TYR A CA 1
ATOM 1378 C C . TYR A 1 172 ? 4.827 -2.436 -16.411 1.00 59.19 172 TYR A C 1
ATOM 1380 O O . TYR A 1 172 ? 5.289 -1.435 -16.957 1.00 59.19 172 TYR A O 1
ATOM 1388 N N . LEU A 1 173 ? 4.840 -2.601 -15.096 1.00 62.00 173 LEU A N 1
ATOM 1389 C CA . LEU A 1 173 ? 5.421 -1.645 -14.183 1.00 62.00 173 LEU A CA 1
ATOM 1390 C C . LEU A 1 173 ? 6.941 -1.739 -14.237 1.00 62.00 173 LEU A C 1
ATOM 1392 O O . LEU A 1 173 ? 7.558 -2.460 -13.455 1.00 62.00 173 LEU A O 1
ATOM 1396 N N . GLU A 1 174 ? 7.558 -0.970 -15.129 1.00 65.19 174 GLU A N 1
ATOM 1397 C CA . GLU A 1 174 ? 8.962 -0.601 -14.970 1.00 65.19 174 GLU A CA 1
ATOM 1398 C C . GLU A 1 174 ? 9.046 0.491 -13.897 1.00 65.19 174 GLU A C 1
ATOM 1400 O O . GLU A 1 174 ? 9.164 1.678 -14.186 1.00 65.19 174 GLU A O 1
ATOM 1405 N N . GLN A 1 175 ? 8.905 0.086 -12.632 1.00 71.44 175 GLN A N 1
ATOM 1406 C CA . GLN A 1 175 ? 9.161 0.984 -11.511 1.00 71.44 175 GLN A CA 1
ATOM 1407 C C . GLN A 1 175 ? 10.641 1.348 -11.488 1.00 71.44 175 GLN A C 1
ATOM 1409 O O . GLN A 1 175 ? 11.488 0.479 -11.283 1.00 71.44 175 GLN A O 1
ATOM 1414 N N . GLU A 1 176 ? 10.939 2.629 -11.689 1.00 82.31 176 GLU A N 1
ATOM 1415 C CA . GLU A 1 176 ? 12.307 3.145 -11.673 1.00 82.31 176 GLU A CA 1
ATOM 1416 C C . GLU A 1 176 ? 12.764 3.374 -10.232 1.00 82.31 176 GLU A C 1
ATOM 1418 O O . GLU A 1 176 ? 13.874 2.995 -9.855 1.00 82.31 176 GLU A O 1
ATOM 1423 N N . VAL A 1 177 ? 11.890 3.959 -9.407 1.00 88.75 177 VAL A N 1
ATOM 1424 C CA . VAL A 1 177 ? 12.230 4.390 -8.051 1.00 88.75 177 VAL A CA 1
ATOM 1425 C C . VAL A 1 177 ? 11.154 3.981 -7.056 1.00 88.75 177 VAL A C 1
ATOM 1427 O O . VAL A 1 177 ? 9.974 4.293 -7.221 1.00 88.75 177 VAL A O 1
ATOM 1430 N N . PHE A 1 178 ? 11.582 3.354 -5.963 1.00 91.06 178 PHE A N 1
ATOM 1431 C CA . PHE A 1 178 ? 10.722 3.037 -4.832 1.00 91.06 178 PHE A CA 1
ATOM 1432 C C . PHE A 1 178 ? 11.284 3.637 -3.546 1.00 91.06 178 PHE A C 1
ATOM 1434 O O . PHE A 1 178 ? 12.413 3.353 -3.157 1.00 91.06 178 PHE A O 1
ATOM 1441 N N . VAL A 1 179 ? 10.492 4.459 -2.864 1.00 91.06 179 VAL A N 1
ATOM 1442 C CA . VAL A 1 179 ? 10.876 5.103 -1.604 1.00 91.06 179 VAL A CA 1
ATOM 1443 C C . VAL A 1 179 ? 10.029 4.534 -0.474 1.00 91.06 179 VAL A C 1
ATOM 1445 O O . VAL A 1 179 ? 8.806 4.623 -0.524 1.00 91.06 179 VAL A O 1
ATOM 1448 N N . SER A 1 180 ? 10.635 3.986 0.576 1.00 90.62 180 SER A N 1
ATOM 1449 C CA . SER A 1 180 ? 9.882 3.464 1.727 1.00 90.62 180 SER A CA 1
ATOM 1450 C C . SER A 1 180 ? 10.524 3.781 3.066 1.00 90.62 180 SER A C 1
ATOM 1452 O O . SER A 1 180 ? 11.608 4.361 3.141 1.00 90.62 180 SER A O 1
ATOM 1454 N N . ASP A 1 181 ? 9.859 3.382 4.150 1.00 84.62 181 ASP A N 1
ATOM 1455 C CA . ASP A 1 181 ? 10.536 3.222 5.432 1.00 84.62 181 ASP A CA 1
ATOM 1456 C C . ASP A 1 181 ? 11.654 2.158 5.345 1.00 84.62 181 ASP A C 1
ATOM 1458 O O . ASP A 1 181 ? 11.808 1.443 4.349 1.00 84.62 181 ASP A O 1
ATOM 1462 N N . PHE A 1 182 ? 12.464 2.064 6.399 1.00 83.56 182 PHE A N 1
ATOM 1463 C CA . PHE A 1 182 ? 13.642 1.192 6.453 1.00 83.56 182 PHE A CA 1
ATOM 1464 C C . PHE A 1 182 ? 13.301 -0.277 6.787 1.00 83.56 182 PHE A C 1
ATOM 1466 O O . PHE A 1 182 ? 14.110 -1.000 7.374 1.00 83.56 182 PHE A O 1
ATOM 1473 N N . GLU A 1 183 ? 12.091 -0.753 6.462 1.00 87.06 183 GLU A N 1
ATOM 1474 C CA . GLU A 1 183 ? 11.711 -2.145 6.701 1.00 87.06 183 GLU A CA 1
ATOM 1475 C C . GLU A 1 183 ? 12.346 -3.086 5.661 1.00 87.06 183 GLU A C 1
ATOM 1477 O O . GLU A 1 183 ? 11.823 -3.301 4.570 1.00 87.06 183 GLU A O 1
ATOM 1482 N N . MET A 1 184 ? 13.459 -3.726 6.034 1.00 88.94 184 MET A N 1
ATOM 1483 C CA . MET A 1 184 ? 14.236 -4.602 5.141 1.00 88.94 184 MET A CA 1
ATOM 1484 C C . MET A 1 184 ? 13.420 -5.694 4.442 1.00 88.94 184 MET A C 1
ATOM 1486 O O . MET A 1 184 ? 13.633 -5.970 3.265 1.00 88.94 184 MET A O 1
ATOM 1490 N N . ALA A 1 185 ? 12.474 -6.325 5.143 1.00 90.44 185 ALA A N 1
ATOM 1491 C CA . ALA A 1 185 ? 11.636 -7.364 4.546 1.00 90.44 185 ALA A CA 1
ATOM 1492 C C . ALA A 1 185 ? 10.761 -6.825 3.401 1.00 90.44 185 ALA A C 1
ATOM 1494 O O . ALA A 1 185 ? 10.442 -7.579 2.480 1.00 90.44 185 ALA A O 1
ATOM 1495 N N . PHE A 1 186 ? 10.368 -5.552 3.473 1.00 90.06 186 PHE A N 1
ATOM 1496 C CA . PHE A 1 186 ? 9.573 -4.870 2.462 1.00 90.06 186 PHE A CA 1
ATOM 1497 C C . PHE A 1 186 ? 10.440 -4.454 1.273 1.00 90.06 186 PHE A C 1
ATOM 1499 O O . PHE A 1 1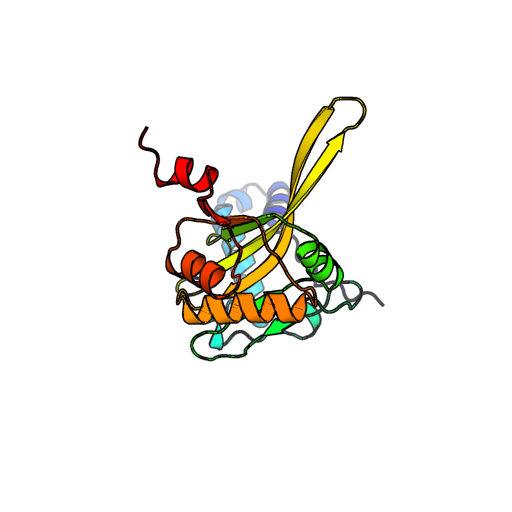86 ? 10.135 -4.848 0.150 1.00 90.06 186 PHE A O 1
ATOM 1506 N N . ILE A 1 187 ? 11.572 -3.791 1.535 1.00 90.88 187 ILE A N 1
ATOM 1507 C CA . ILE A 1 187 ? 12.559 -3.393 0.514 1.00 90.88 187 ILE A CA 1
ATOM 1508 C C . ILE A 1 187 ? 12.983 -4.606 -0.321 1.00 90.88 187 ILE A C 1
ATOM 1510 O O . ILE A 1 187 ? 12.810 -4.638 -1.536 1.00 90.88 187 ILE A O 1
ATOM 1514 N N . GLN A 1 188 ? 13.407 -5.683 0.343 1.00 92.75 188 GLN A N 1
ATOM 1515 C CA . GLN A 1 188 ? 13.822 -6.900 -0.348 1.00 92.75 188 GLN A CA 1
ATOM 1516 C C . GLN A 1 188 ? 12.687 -7.568 -1.132 1.00 92.75 188 GLN A C 1
ATOM 1518 O O . GLN A 1 188 ? 12.954 -8.330 -2.060 1.00 92.75 188 GLN A O 1
ATOM 1523 N N . ALA A 1 189 ? 11.426 -7.400 -0.722 1.00 92.50 189 ALA A N 1
ATOM 1524 C CA . ALA A 1 189 ? 10.296 -7.939 -1.469 1.00 92.50 189 ALA A CA 1
ATOM 1525 C C . ALA A 1 189 ? 10.062 -7.151 -2.759 1.00 92.50 189 ALA A C 1
ATOM 1527 O O . ALA A 1 189 ? 9.854 -7.776 -3.794 1.00 92.50 189 ALA A O 1
ATOM 1528 N N . VAL A 1 190 ? 10.151 -5.821 -2.697 1.00 90.69 190 VAL A N 1
ATOM 1529 C CA . VAL A 1 190 ? 10.068 -4.920 -3.855 1.00 90.69 190 VAL A CA 1
ATOM 1530 C C . VAL A 1 190 ? 11.171 -5.251 -4.858 1.00 90.69 190 VAL A C 1
ATOM 1532 O O . VAL A 1 190 ? 10.862 -5.570 -5.998 1.00 90.69 190 VAL A O 1
ATOM 1535 N N . GLU A 1 191 ? 12.425 -5.343 -4.418 1.00 90.56 191 GLU A N 1
ATOM 1536 C CA . GLU A 1 191 ? 13.572 -5.698 -5.278 1.00 90.56 191 GLU A CA 1
ATOM 1537 C C . GLU A 1 191 ? 13.479 -7.113 -5.871 1.00 90.56 191 GLU A C 1
ATOM 1539 O O . GLU A 1 191 ? 14.051 -7.403 -6.915 1.00 90.56 191 GLU A O 1
ATOM 1544 N N . THR A 1 192 ? 12.747 -8.023 -5.21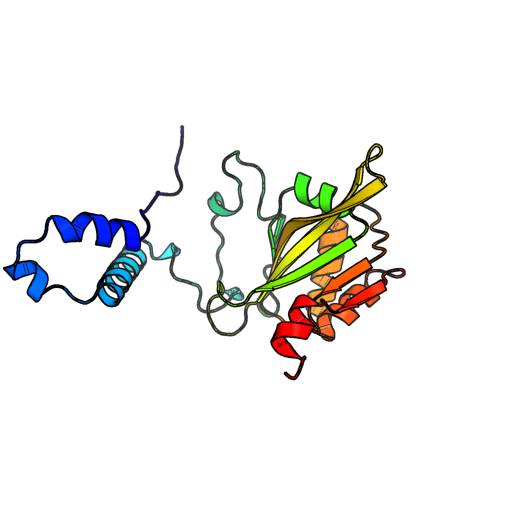7 1.00 91.44 192 THR A N 1
ATOM 1545 C CA . THR A 1 192 ? 12.492 -9.364 -5.774 1.00 91.44 192 THR A CA 1
ATOM 1546 C C . THR A 1 192 ? 11.417 -9.337 -6.865 1.00 91.44 192 THR A C 1
ATOM 1548 O O . THR A 1 192 ? 11.369 -10.245 -7.691 1.00 91.44 192 THR A O 1
ATOM 1551 N N . VAL A 1 193 ? 10.498 -8.371 -6.818 1.00 89.44 193 VAL A N 1
ATOM 1552 C CA . VAL A 1 193 ? 9.345 -8.283 -7.725 1.00 89.44 193 VAL A CA 1
ATOM 1553 C C . VAL A 1 193 ? 9.654 -7.390 -8.926 1.00 89.44 193 VAL A C 1
ATOM 1555 O O . VAL A 1 193 ? 9.302 -7.747 -10.044 1.00 89.44 193 VAL A O 1
ATOM 1558 N N . PHE A 1 194 ? 10.347 -6.273 -8.713 1.00 86.00 194 PHE A N 1
ATOM 1559 C CA . PHE A 1 194 ? 10.734 -5.333 -9.759 1.00 86.00 194 PHE A CA 1
ATOM 1560 C C . PHE A 1 194 ? 12.229 -5.475 -10.053 1.00 86.00 194 PHE A C 1
ATOM 1562 O O . PHE A 1 194 ? 13.069 -5.132 -9.228 1.00 86.00 194 PHE A O 1
ATOM 1569 N N . SER A 1 195 ? 12.579 -5.963 -11.243 1.00 77.81 195 SER A N 1
ATOM 1570 C CA . SER A 1 195 ? 13.973 -6.274 -11.595 1.00 77.81 195 SER A CA 1
ATOM 1571 C C . SER A 1 195 ? 14.863 -5.051 -11.851 1.00 77.81 195 SER A C 1
ATOM 1573 O O . SER A 1 195 ? 16.080 -5.196 -11.888 1.00 77.81 195 SER A O 1
ATOM 1575 N N . LYS A 1 196 ? 14.275 -3.869 -12.076 1.00 83.94 196 LYS A N 1
ATOM 1576 C CA . LYS A 1 196 ? 14.982 -2.620 -12.423 1.00 83.94 196 LYS A CA 1
ATOM 1577 C C . LYS A 1 196 ? 14.796 -1.497 -11.390 1.00 83.94 196 LYS A C 1
ATOM 1579 O O . LYS A 1 196 ? 15.187 -0.365 -11.652 1.00 83.94 196 LYS A O 1
ATOM 1584 N N . VAL A 1 197 ? 14.182 -1.787 -10.242 1.00 88.38 197 VAL A N 1
ATOM 1585 C CA . VAL A 1 197 ? 13.842 -0.756 -9.254 1.00 88.38 197 VAL A CA 1
ATOM 1586 C C . VAL A 1 197 ? 15.068 -0.280 -8.484 1.00 88.38 197 VAL A C 1
ATOM 1588 O O . VAL A 1 197 ? 15.891 -1.082 -8.042 1.00 88.38 197 VAL A O 1
ATOM 1591 N N . THR A 1 198 ? 15.147 1.028 -8.259 1.00 90.06 198 THR A N 1
ATOM 1592 C CA . THR A 1 198 ? 16.080 1.632 -7.307 1.00 90.06 198 THR A CA 1
ATOM 1593 C C . THR A 1 198 ? 15.344 1.940 -6.005 1.00 90.06 198 THR A C 1
ATOM 1595 O O . THR A 1 198 ? 14.465 2.804 -5.962 1.00 90.06 198 THR A O 1
ATOM 1598 N N . SER A 1 199 ? 15.686 1.223 -4.934 1.00 89.25 199 SER A N 1
ATOM 1599 C CA . SER A 1 199 ? 15.100 1.430 -3.606 1.00 89.25 199 SER A CA 1
ATOM 1600 C C . SER A 1 199 ? 15.830 2.539 -2.844 1.00 89.25 199 SER A C 1
ATOM 1602 O O . SER A 1 199 ? 17.044 2.471 -2.655 1.00 89.25 199 SER A O 1
ATOM 1604 N N . HIS A 1 200 ? 15.094 3.518 -2.319 1.00 89.31 200 HIS A N 1
ATOM 1605 C CA . HIS A 1 200 ? 15.617 4.552 -1.426 1.00 89.31 200 HIS A CA 1
ATOM 1606 C C . HIS A 1 200 ? 14.895 4.557 -0.077 1.00 89.31 200 HIS A C 1
ATOM 1608 O O . HIS A 1 200 ? 13.694 4.304 0.030 1.00 89.31 200 HIS A O 1
ATOM 1614 N N . GLY A 1 201 ? 15.634 4.917 0.972 1.00 86.44 201 GLY A N 1
ATOM 1615 C CA . GLY A 1 201 ? 15.044 5.226 2.269 1.00 86.44 201 GLY A CA 1
ATOM 1616 C C . GLY A 1 201 ? 14.342 6.584 2.248 1.00 86.44 201 GLY A C 1
ATOM 1617 O O . GLY A 1 201 ? 14.850 7.560 1.697 1.00 86.44 201 GLY A O 1
ATOM 1618 N N . CYS A 1 202 ? 13.175 6.668 2.876 1.00 84.25 202 CYS A N 1
ATOM 1619 C CA . CYS A 1 202 ? 12.443 7.916 3.025 1.00 84.25 202 CYS A CA 1
ATOM 1620 C C . CYS A 1 202 ? 13.175 8.868 3.990 1.00 84.25 202 CYS A C 1
ATOM 1622 O O . CYS A 1 202 ? 13.316 8.571 5.178 1.00 84.25 202 CYS A O 1
ATOM 1624 N N . TYR A 1 203 ? 13.577 10.048 3.503 1.00 81.12 203 TYR A N 1
ATOM 1625 C CA . TYR A 1 203 ? 14.293 11.049 4.306 1.00 81.12 203 TYR A CA 1
ATOM 1626 C C . TYR A 1 203 ? 13.497 11.532 5.528 1.00 81.12 203 TYR A C 1
ATOM 1628 O O . TYR A 1 203 ? 14.065 11.693 6.601 1.00 81.12 203 TYR A O 1
ATOM 1636 N N . PHE A 1 204 ? 12.174 11.685 5.411 1.00 78.31 204 PHE A N 1
ATOM 1637 C CA . PHE A 1 204 ? 11.321 12.037 6.554 1.00 78.31 204 PHE A CA 1
ATOM 1638 C C . PHE A 1 204 ? 11.421 11.002 7.685 1.00 78.31 204 PHE A C 1
ATOM 1640 O O . PHE A 1 204 ? 11.555 11.345 8.856 1.00 78.31 204 PHE A O 1
ATOM 1647 N N . HIS A 1 205 ? 11.409 9.716 7.337 1.00 75.19 205 HIS A N 1
ATOM 1648 C CA . HIS A 1 205 ? 11.592 8.656 8.323 1.00 75.19 205 HIS A CA 1
ATOM 1649 C C . HIS A 1 205 ? 13.018 8.647 8.885 1.00 75.19 205 HIS A C 1
ATOM 1651 O O . HIS A 1 205 ? 13.208 8.355 10.063 1.00 75.19 205 HIS A O 1
ATOM 1657 N N . PHE A 1 206 ? 14.018 8.992 8.070 1.00 73.06 206 PHE A N 1
ATOM 1658 C CA . PHE A 1 206 ? 15.400 9.115 8.524 1.00 73.06 206 PHE A CA 1
ATOM 1659 C C . PHE A 1 206 ? 15.549 10.213 9.585 1.00 73.06 206 PHE A C 1
ATOM 1661 O O . PHE A 1 206 ? 16.087 9.952 10.659 1.00 73.06 206 PHE A O 1
ATOM 1668 N N . THR A 1 207 ? 15.010 11.409 9.338 1.00 76.56 207 THR A N 1
ATOM 1669 C CA . THR A 1 207 ? 15.128 12.543 10.266 1.00 76.56 207 THR A CA 1
ATOM 1670 C C . THR A 1 207 ? 14.348 12.340 11.560 1.00 76.56 207 THR A C 1
ATOM 1672 O O . THR A 1 207 ? 14.824 12.734 12.617 1.00 76.56 207 THR A O 1
ATOM 1675 N N . VAL A 1 208 ? 13.180 11.694 11.504 1.00 71.69 208 VAL A N 1
ATOM 1676 C CA . VAL A 1 208 ? 12.331 11.480 12.687 1.00 71.69 208 VAL A CA 1
ATOM 1677 C C . VAL A 1 208 ? 12.813 10.321 13.567 1.00 71.69 208 VAL A C 1
ATOM 1679 O O . VAL A 1 208 ? 12.645 10.381 14.784 1.00 71.69 208 VAL A O 1
ATOM 1682 N N . PHE A 1 209 ? 13.385 9.259 12.987 1.00 64.88 209 PHE A N 1
ATOM 1683 C CA . PHE A 1 209 ? 13.683 8.023 13.728 1.00 64.88 209 PHE A CA 1
ATOM 1684 C C . PHE A 1 209 ? 15.170 7.678 13.860 1.00 64.88 209 PHE A C 1
ATOM 1686 O O . PHE A 1 209 ? 15.510 6.882 14.734 1.00 64.88 209 PHE A O 1
ATOM 1693 N N . TYR A 1 210 ? 16.043 8.227 13.011 1.00 59.28 210 TYR A N 1
ATOM 1694 C CA . TYR A 1 210 ? 17.437 7.776 12.901 1.00 59.28 210 TYR A CA 1
ATOM 1695 C C . TYR A 1 210 ? 18.479 8.895 12.938 1.00 59.28 210 TYR A C 1
ATOM 1697 O O . TYR A 1 210 ? 19.661 8.592 13.083 1.00 59.28 210 TYR A O 1
ATOM 1705 N N . SER A 1 211 ? 18.080 10.164 12.838 1.00 46.28 211 SER A N 1
ATOM 1706 C CA . SER A 1 211 ? 19.001 11.282 13.029 1.00 46.28 211 SER A CA 1
ATOM 1707 C C . SER A 1 211 ? 19.163 11.555 14.526 1.00 46.28 211 SER A C 1
ATOM 1709 O O . SER A 1 211 ? 18.183 11.941 15.168 1.00 46.28 211 SER A O 1
ATOM 1711 N N . PRO A 1 212 ? 20.363 11.386 15.106 1.00 51.38 212 PRO A N 1
ATOM 1712 C CA . PRO A 1 212 ? 20.646 11.979 16.398 1.00 51.38 212 PRO A CA 1
ATOM 1713 C C . PRO A 1 212 ? 20.726 13.494 16.175 1.00 51.38 212 PRO A C 1
ATOM 1715 O O . PRO A 1 212 ? 21.488 13.956 15.324 1.00 51.38 212 PRO A O 1
ATOM 1718 N N . LEU A 1 213 ? 19.884 14.256 16.868 1.00 51.59 213 LEU A N 1
ATOM 1719 C CA . LEU A 1 213 ? 20.237 15.635 17.201 1.00 51.59 213 LEU A CA 1
ATOM 1720 C C . LEU A 1 213 ? 21.270 15.597 18.327 1.00 51.59 213 LEU A C 1
ATOM 1722 O O . LEU A 1 213 ? 21.078 14.768 19.249 1.00 51.59 213 LEU A O 1
#

Secondary structure (DSSP, 8-state):
-------PPPHHHHHHHHGGGS-HHHHHHSPPHHHHHHHHHHHHHHH-GGGSPPSSGGG----HHHHB-TTS-B-EEEE---SSS-EEEE--HHHHHHHHH-SEEEEEEE-TTSPTTT-EEEEEEEEEEEE-TTT--EEEEEEEEEEEEES---HHHHHHHHHHHHHHHTS-----EEEE-S-HHHHHHHHHH-TT-EEEE-HHHHHHHT---

Solvent-accessible surface area (backbone atoms only — not comparable to full-atom values): 12241 Å² total; per-residue (Å²): 135,89,81,66,76,81,82,70,74,54,52,66,58,55,54,62,65,49,56,81,75,49,52,76,73,54,57,72,74,50,69,56,71,69,54,48,36,50,50,52,51,50,54,47,38,71,79,33,60,88,68,53,75,55,89,42,74,59,69,58,77,81,59,74,79,75,33,31,44,100,86,65,48,62,24,54,73,43,70,69,82,29,77,77,60,26,39,36,38,37,33,40,70,68,32,31,42,52,42,41,72,27,46,33,39,36,41,48,80,51,62,91,89,50,71,78,89,56,57,44,37,36,38,37,20,26,40,44,78,44,75,38,87,90,74,74,44,76,44,78,45,80,42,83,36,38,39,36,44,28,38,51,86,44,34,71,52,40,35,51,51,54,52,53,49,41,66,70,24,73,39,92,61,74,39,48,35,37,32,24,65,86,51,61,42,50,56,57,17,49,55,71,72,34,90,70,46,44,78,43,71,35,63,69,55,39,58,77,76,68,52,83,130

Mean predicted aligned error: 11.72 Å

Sequence (213 aa):
MRKRCKKTEASAVIVEKIRPGASTSVAVELPGVYTLKKNIQRYRLELMPQLLTPATMSKLQIPEEVQLMLKGEKFLQFDNESRRSRFLIVSTMENLQRLGSCRIWLSDRTFSSMPKKSSQLYNIHGGITQEDVDTEQVNFRSVPLVYVLTSSKRKTTYKRIMTTLIDLADVYLEQEVFVSDFEMAFIQAVETVFSKVTSHGCYFHFTVFYSPL

pLDDT: mean 79.87, std 14.04, range [31.11, 95.75]

Radius of gyration: 21.56 Å; Cα contacts (8 Å, |Δi|>4): 314; chains: 1; bounding box: 53×46×58 Å